Protein AF-A0A524D9N6-F1 (afdb_monomer_lite)

Structure (mmCIF, N/CA/C/O backbone):
data_AF-A0A524D9N6-F1
#
_entry.id   AF-A0A524D9N6-F1
#
loop_
_atom_site.group_PDB
_atom_site.id
_atom_site.type_symbol
_atom_site.label_atom_id
_atom_site.label_alt_id
_atom_site.label_comp_id
_atom_site.label_asym_id
_atom_site.label_entity_id
_atom_site.label_seq_id
_atom_site.pdbx_PDB_ins_code
_atom_site.Cartn_x
_atom_site.Cartn_y
_atom_site.Cartn_z
_atom_site.occupancy
_atom_site.B_iso_or_equiv
_atom_site.auth_seq_id
_atom_site.auth_comp_id
_atom_site.auth_asym_id
_atom_site.auth_atom_id
_atom_site.pdbx_PDB_model_num
ATOM 1 N N . MET A 1 1 ? -2.812 -6.346 4.127 1.00 63.91 1 MET A N 1
ATOM 2 C CA . MET A 1 1 ? -4.113 -6.110 3.418 1.00 63.91 1 MET A CA 1
ATOM 3 C C . MET A 1 1 ? -5.250 -6.847 4.133 1.00 63.91 1 MET A C 1
ATOM 5 O O . MET A 1 1 ? -5.072 -8.004 4.482 1.00 63.91 1 MET A O 1
ATOM 9 N N . ARG A 1 2 ? -6.420 -6.231 4.362 1.00 78.56 2 ARG A N 1
ATOM 10 C CA . ARG A 1 2 ? -7.517 -6.826 5.161 1.00 78.56 2 ARG A CA 1
ATOM 11 C C . ARG A 1 2 ? -8.486 -7.682 4.327 1.00 78.56 2 ARG A C 1
ATOM 13 O O . ARG A 1 2 ? -9.643 -7.320 4.154 1.00 78.56 2 ARG A O 1
ATOM 20 N N . ILE A 1 3 ? -8.042 -8.828 3.802 1.00 88.00 3 ILE A N 1
ATOM 21 C CA . ILE A 1 3 ? -8.926 -9.732 3.026 1.00 88.00 3 ILE A CA 1
ATOM 22 C C . ILE A 1 3 ? -10.113 -10.260 3.843 1.00 88.00 3 ILE A C 1
ATOM 24 O O . ILE A 1 3 ? -11.184 -10.526 3.299 1.00 88.00 3 ILE A O 1
ATOM 28 N N . ASP A 1 4 ? -9.954 -10.344 5.167 1.00 89.38 4 ASP A N 1
ATOM 29 C CA . ASP A 1 4 ? -11.011 -10.724 6.102 1.00 89.38 4 ASP A CA 1
ATOM 30 C C . ASP A 1 4 ? -12.212 -9.773 6.027 1.00 89.38 4 ASP A C 1
ATOM 32 O O . ASP A 1 4 ? -13.351 -10.196 6.222 1.00 89.38 4 ASP A O 1
ATOM 36 N N . LYS A 1 5 ? -11.966 -8.496 5.716 1.00 92.44 5 LYS A N 1
ATOM 37 C CA . LYS A 1 5 ? -12.997 -7.473 5.540 1.00 92.44 5 LYS A CA 1
ATOM 38 C C . LYS A 1 5 ? -13.837 -7.736 4.295 1.00 92.44 5 LYS A C 1
ATOM 40 O O . LYS A 1 5 ? -15.060 -7.710 4.391 1.00 92.44 5 LYS A O 1
ATOM 45 N N . ILE A 1 6 ? -13.209 -8.142 3.193 1.00 93.62 6 ILE A N 1
ATOM 46 C CA . ILE A 1 6 ? -13.903 -8.538 1.957 1.00 93.62 6 ILE A CA 1
ATOM 47 C C . ILE A 1 6 ? -14.734 -9.806 2.190 1.00 93.62 6 ILE A C 1
ATOM 49 O O . ILE A 1 6 ? -15.926 -9.843 1.894 1.00 93.62 6 ILE A O 1
ATOM 53 N N . ILE A 1 7 ? -14.137 -10.828 2.816 1.00 91.88 7 ILE A N 1
ATOM 54 C CA . ILE A 1 7 ? -14.804 -12.107 3.123 1.00 91.88 7 ILE A CA 1
ATOM 55 C C . ILE A 1 7 ? -16.028 -11.920 4.035 1.00 91.88 7 ILE A C 1
ATOM 57 O O . ILE A 1 7 ? -16.983 -12.704 3.982 1.00 91.88 7 ILE A O 1
ATOM 61 N N . LYS A 1 8 ? -16.026 -10.883 4.876 1.00 91.38 8 LYS A N 1
ATOM 62 C CA . LYS A 1 8 ? -17.124 -10.557 5.798 1.00 91.38 8 LYS A CA 1
ATOM 63 C C . LYS A 1 8 ? -18.064 -9.462 5.282 1.00 91.38 8 LYS A C 1
ATOM 65 O O . LYS A 1 8 ? -19.081 -9.232 5.924 1.00 91.38 8 LYS A O 1
ATOM 70 N N . GLY A 1 9 ? -17.755 -8.804 4.162 1.00 91.12 9 GLY A N 1
ATOM 71 C CA . GLY A 1 9 ? -18.504 -7.639 3.676 1.00 91.12 9 GLY A CA 1
ATOM 72 C C . GLY A 1 9 ? -18.330 -6.370 4.529 1.00 91.12 9 GLY A C 1
ATOM 73 O O . GLY A 1 9 ? -19.132 -5.450 4.434 1.00 91.12 9 GLY A O 1
ATOM 74 N N . GLY A 1 10 ? -17.326 -6.302 5.406 1.00 91.50 10 GLY A N 1
ATOM 75 C CA . GLY A 1 10 ? -17.103 -5.129 6.260 1.00 91.50 10 GLY A CA 1
ATOM 76 C C . GLY A 1 10 ? -16.168 -4.132 5.588 1.00 91.50 10 GLY A C 1
ATOM 77 O O . GLY A 1 10 ? -15.114 -4.555 5.147 1.00 91.50 10 GLY A O 1
ATOM 78 N N . GLY A 1 11 ? -16.493 -2.838 5.554 1.00 90.81 11 GLY A N 1
ATOM 79 C CA . GLY A 1 11 ? -15.647 -1.820 4.912 1.00 90.81 11 GLY A CA 1
ATOM 80 C C . GLY A 1 11 ? -14.211 -1.750 5.459 1.00 90.81 11 GLY A C 1
ATOM 81 O O . GLY A 1 11 ? -13.929 -2.143 6.603 1.00 90.81 11 GLY A O 1
ATOM 82 N N . ALA A 1 12 ? -13.296 -1.262 4.623 1.00 91.12 12 ALA A N 1
ATOM 83 C CA . ALA A 1 12 ? -11.907 -0.997 4.980 1.00 91.12 12 ALA A CA 1
ATOM 84 C C . ALA A 1 12 ? -11.455 0.326 4.359 1.00 91.12 12 ALA A C 1
ATOM 86 O O . ALA A 1 12 ? -11.665 0.539 3.176 1.00 91.12 12 ALA A O 1
ATOM 87 N N . TYR A 1 13 ? -10.792 1.182 5.131 1.00 91.38 13 TYR A N 1
ATOM 88 C CA . TYR A 1 13 ? -10.248 2.430 4.602 1.00 91.38 13 TYR A CA 1
ATOM 89 C C . TYR A 1 13 ? -9.133 2.166 3.575 1.00 91.38 13 TYR A C 1
ATOM 91 O O . TYR A 1 13 ? -8.223 1.369 3.834 1.00 91.38 13 TYR A O 1
ATOM 99 N N . ILE A 1 14 ? -9.192 2.849 2.428 1.00 91.38 14 ILE A N 1
ATOM 100 C CA . ILE A 1 14 ? -8.141 2.834 1.404 1.00 91.38 14 ILE A CA 1
ATOM 101 C C . ILE A 1 14 ? -7.272 4.077 1.589 1.00 91.38 14 ILE A C 1
ATOM 103 O O . ILE A 1 14 ? -7.726 5.204 1.421 1.00 91.38 14 ILE A O 1
ATOM 107 N N . ILE A 1 15 ? -5.993 3.863 1.895 1.00 92.06 15 ILE A N 1
ATOM 108 C CA . ILE A 1 15 ? -5.014 4.946 1.999 1.00 92.06 15 ILE A CA 1
ATOM 109 C C . ILE A 1 15 ? -4.703 5.449 0.588 1.00 92.06 15 ILE A C 1
ATOM 111 O O . ILE A 1 15 ? -4.087 4.741 -0.208 1.00 92.06 15 ILE A O 1
ATOM 115 N N . LEU A 1 16 ? -5.105 6.678 0.280 1.00 92.19 16 LEU A N 1
ATOM 116 C CA . LEU A 1 16 ? -4.772 7.337 -0.982 1.00 92.19 16 LEU A CA 1
ATOM 117 C C . LEU A 1 16 ? -3.436 8.092 -0.875 1.00 92.19 16 LEU A C 1
ATOM 119 O O . LEU A 1 16 ? -3.124 8.615 0.199 1.00 92.19 16 LEU A O 1
ATOM 123 N N . PRO A 1 17 ? -2.635 8.146 -1.954 1.00 94.38 17 PRO A N 1
ATOM 124 C CA . PRO A 1 17 ? -1.410 8.934 -1.986 1.00 94.38 17 PRO A CA 1
ATOM 125 C C . PRO A 1 17 ? -1.705 10.434 -2.137 1.00 94.38 17 PRO A C 1
ATOM 127 O O . PRO A 1 17 ? -2.831 10.860 -2.384 1.00 94.38 17 PRO A O 1
ATOM 130 N N . ASP A 1 18 ? -0.659 11.243 -2.023 1.00 93.88 18 ASP A N 1
ATOM 131 C CA . ASP A 1 18 ? -0.661 12.641 -2.432 1.00 93.88 18 ASP A CA 1
ATOM 132 C C . ASP A 1 18 ? -0.556 12.721 -3.963 1.00 93.88 18 ASP A C 1
ATOM 134 O O . ASP A 1 18 ? 0.531 12.623 -4.541 1.00 93.88 18 ASP A O 1
ATOM 138 N N . PHE A 1 19 ? -1.707 12.867 -4.624 1.00 90.62 19 PHE A N 1
ATOM 139 C CA . PHE A 1 19 ? -1.784 12.939 -6.084 1.00 90.62 19 PHE A CA 1
ATOM 140 C C . PHE A 1 19 ? -0.950 14.085 -6.651 1.00 90.62 19 PHE A C 1
ATOM 142 O O . PHE A 1 19 ? -0.258 13.882 -7.643 1.00 90.62 19 PHE A O 1
ATOM 149 N N . LYS A 1 20 ? -0.912 15.247 -5.989 1.00 90.06 20 LYS A N 1
ATOM 150 C CA . LYS A 1 20 ? -0.135 16.393 -6.467 1.00 90.06 20 LYS A CA 1
ATOM 151 C C . LYS A 1 20 ? 1.352 16.048 -6.568 1.00 90.06 20 LYS A C 1
ATOM 153 O O . LYS A 1 20 ? 1.960 16.271 -7.613 1.00 90.06 20 LYS A O 1
ATOM 158 N N . LYS A 1 21 ? 1.921 15.433 -5.527 1.00 92.19 21 LYS A N 1
ATOM 159 C CA . LYS A 1 21 ? 3.321 14.974 -5.556 1.00 92.19 21 LYS A CA 1
ATOM 160 C C . LYS A 1 21 ? 3.558 13.913 -6.625 1.00 92.19 21 LYS A C 1
ATOM 162 O O . LYS A 1 21 ? 4.571 13.953 -7.320 1.00 92.19 21 LYS A O 1
ATOM 167 N N . LEU A 1 22 ? 2.630 12.970 -6.794 1.00 92.31 22 LEU A N 1
ATOM 168 C CA . LEU A 1 22 ? 2.755 11.964 -7.851 1.00 92.31 22 LEU A CA 1
ATOM 169 C C . LEU A 1 22 ? 2.721 12.590 -9.252 1.00 92.31 22 LEU A C 1
ATOM 171 O O . LEU A 1 22 ? 3.425 12.109 -10.141 1.00 92.31 22 LEU A O 1
ATOM 175 N N . ASN A 1 23 ? 1.976 13.678 -9.449 1.00 88.31 23 ASN A N 1
ATOM 176 C CA . ASN A 1 23 ? 1.922 14.405 -10.720 1.00 88.31 23 ASN A CA 1
ATOM 177 C C . ASN A 1 23 ? 3.256 15.059 -11.054 1.00 88.31 23 ASN A C 1
ATOM 179 O O . ASN A 1 23 ? 3.701 14.978 -12.200 1.00 88.31 23 ASN A O 1
ATOM 183 N N . GLU A 1 24 ? 3.886 15.679 -10.055 1.00 90.19 24 GLU A N 1
ATOM 184 C CA . GLU A 1 24 ? 5.213 16.288 -10.165 1.00 90.19 24 GLU A CA 1
ATOM 185 C C . GLU A 1 24 ? 6.243 15.227 -10.588 1.00 90.19 24 GLU A C 1
ATOM 187 O O . GLU A 1 24 ? 6.896 15.378 -11.620 1.00 90.19 24 GLU A O 1
ATOM 192 N N . ILE A 1 25 ? 6.276 14.080 -9.902 1.00 92.19 25 ILE A N 1
ATOM 193 C CA . ILE A 1 25 ? 7.152 12.951 -10.261 1.00 92.19 25 ILE A CA 1
ATOM 194 C C . ILE A 1 25 ? 6.854 12.415 -11.669 1.00 92.19 25 ILE A C 1
ATOM 196 O O . ILE A 1 25 ? 7.769 12.158 -12.452 1.00 92.19 25 ILE A O 1
ATOM 200 N N . CYS A 1 26 ? 5.580 12.250 -12.035 1.00 89.38 26 CYS A N 1
ATOM 201 C CA . CYS A 1 26 ? 5.212 11.801 -13.380 1.00 89.38 26 CYS A CA 1
ATOM 202 C C . CYS A 1 26 ? 5.667 12.790 -14.456 1.00 89.38 26 CYS A C 1
ATOM 204 O O . CYS A 1 26 ? 6.057 12.374 -15.547 1.00 89.38 26 CYS A O 1
ATOM 206 N N . PHE A 1 27 ? 5.607 14.092 -14.174 1.00 87.69 27 PHE A N 1
ATOM 207 C CA . PHE A 1 27 ? 6.098 15.124 -15.077 1.00 87.69 27 PHE A CA 1
ATOM 208 C C . PHE A 1 27 ? 7.612 15.003 -15.277 1.00 87.69 27 PHE A C 1
ATOM 210 O O . PHE A 1 27 ? 8.061 14.948 -16.424 1.00 87.69 27 PHE A O 1
ATOM 217 N N . GLU A 1 28 ? 8.375 14.881 -14.188 1.00 90.25 28 GLU A N 1
ATOM 218 C CA . GLU A 1 28 ? 9.834 14.708 -14.214 1.00 90.25 28 GLU A CA 1
ATOM 219 C C . GLU A 1 28 ? 10.256 13.468 -15.013 1.00 90.25 28 GLU A C 1
ATOM 221 O O . GLU A 1 28 ? 11.123 13.546 -15.885 1.00 90.25 28 GLU A O 1
ATOM 226 N N . LEU A 1 29 ? 9.587 12.336 -14.780 1.00 89.50 29 LEU A N 1
ATOM 227 C CA . LEU A 1 29 ? 9.861 11.064 -15.457 1.00 89.50 29 LEU A CA 1
ATOM 228 C C . LEU A 1 29 ? 9.245 10.974 -16.864 1.00 89.50 29 LEU A C 1
ATOM 230 O O . LEU A 1 29 ? 9.381 9.959 -17.542 1.00 89.50 29 LEU A O 1
ATOM 234 N N . LYS A 1 30 ? 8.534 12.012 -17.327 1.00 88.31 30 LYS A N 1
ATOM 235 C CA . LYS A 1 30 ? 7.771 12.002 -18.591 1.00 88.31 30 LYS A CA 1
ATOM 236 C C . LYS A 1 30 ? 6.802 10.813 -18.695 1.00 88.31 30 LYS A C 1
ATOM 238 O O . LYS A 1 30 ? 6.549 10.296 -19.789 1.00 88.31 30 LYS A O 1
ATOM 243 N N . LEU A 1 31 ? 6.219 10.414 -17.568 1.00 87.56 31 LEU A N 1
ATOM 244 C CA . LEU A 1 31 ? 5.202 9.375 -17.458 1.00 87.56 31 LEU A CA 1
ATOM 245 C C . LEU A 1 31 ? 3.792 9.977 -17.383 1.00 87.56 31 LEU A C 1
ATOM 247 O O . LEU A 1 31 ? 3.583 11.144 -17.039 1.00 87.56 31 LEU A O 1
ATOM 251 N N . ASN A 1 32 ? 2.808 9.156 -17.720 1.00 85.56 32 ASN A N 1
ATOM 252 C CA . ASN A 1 32 ? 1.392 9.403 -17.503 1.00 85.56 32 ASN A CA 1
ATOM 253 C C . ASN A 1 32 ? 0.753 8.132 -16.932 1.00 85.56 32 ASN A C 1
ATOM 255 O O . ASN A 1 32 ? 0.910 7.058 -17.515 1.00 85.56 32 ASN A O 1
ATOM 259 N N . ILE A 1 33 ? 0.038 8.256 -15.815 1.00 85.62 33 ILE A N 1
ATOM 260 C CA . ILE A 1 33 ? -0.605 7.141 -15.118 1.00 85.62 33 ILE A CA 1
ATOM 261 C C . ILE A 1 33 ? -2.115 7.299 -15.230 1.00 85.62 33 ILE A C 1
ATOM 263 O O . ILE A 1 33 ? -2.678 8.311 -14.825 1.00 85.62 33 ILE A O 1
ATOM 267 N N . ASN A 1 34 ? -2.791 6.253 -15.692 1.00 86.50 34 ASN A N 1
ATOM 268 C CA . ASN A 1 34 ? -4.233 6.140 -15.543 1.00 86.50 34 ASN A CA 1
ATOM 269 C C . ASN A 1 34 ? -4.552 5.614 -14.133 1.00 86.50 34 ASN A C 1
ATOM 271 O O . ASN A 1 34 ? -4.590 4.399 -13.913 1.00 86.50 34 ASN A O 1
ATOM 275 N N . PHE A 1 35 ? -4.758 6.520 -13.171 1.00 85.12 35 PHE A N 1
ATOM 276 C CA . PHE A 1 35 ? -5.001 6.143 -11.773 1.00 85.12 35 PHE A CA 1
ATOM 277 C C . PHE A 1 35 ? -6.286 5.344 -11.587 1.00 85.12 35 PHE A C 1
ATOM 279 O O . PHE A 1 35 ? -6.295 4.399 -10.800 1.00 85.12 35 PHE A O 1
ATOM 286 N N . LYS A 1 36 ? -7.334 5.624 -12.372 1.00 87.19 36 LYS A N 1
ATOM 287 C CA . LYS A 1 36 ? -8.548 4.802 -12.365 1.00 87.19 36 LYS A CA 1
ATOM 288 C C . LYS A 1 36 ? -8.222 3.335 -12.657 1.00 87.19 36 LYS A C 1
ATOM 290 O O . LYS A 1 36 ? -8.570 2.458 -11.868 1.00 87.19 36 LYS A O 1
ATOM 295 N N . LYS A 1 37 ? -7.494 3.054 -13.741 1.00 87.75 37 LYS A N 1
ATOM 296 C CA . LYS A 1 37 ? -7.047 1.694 -14.085 1.00 87.75 37 LYS A CA 1
ATOM 297 C C . LYS A 1 37 ? -6.078 1.123 -13.056 1.00 87.75 37 LYS A C 1
ATOM 299 O O . LYS A 1 37 ? -6.174 -0.066 -12.761 1.00 87.75 37 LYS A O 1
ATOM 304 N N . PHE A 1 38 ? -5.173 1.936 -12.514 1.00 88.31 38 PHE A N 1
ATOM 305 C CA . PHE A 1 38 ? -4.223 1.516 -11.483 1.00 88.31 38 PHE A CA 1
ATOM 306 C C . PHE A 1 38 ? -4.953 0.985 -10.240 1.00 88.31 38 PHE A C 1
ATOM 308 O O . PHE A 1 38 ? -4.745 -0.163 -9.844 1.00 88.31 38 PHE A O 1
ATOM 315 N N . PHE A 1 39 ? -5.886 1.766 -9.688 1.00 89.12 39 PHE A N 1
ATOM 316 C CA . PHE A 1 39 ? -6.668 1.371 -8.516 1.00 89.12 39 PHE A CA 1
ATOM 317 C C . PHE A 1 39 ? -7.639 0.224 -8.807 1.00 89.12 39 PHE A C 1
ATOM 319 O O . PHE A 1 39 ? -7.702 -0.712 -8.013 1.00 89.12 39 PHE A O 1
ATOM 326 N N . ILE A 1 40 ? -8.334 0.224 -9.954 1.00 90.94 40 ILE A N 1
ATOM 327 C CA . ILE A 1 40 ? -9.190 -0.907 -10.361 1.00 90.94 40 ILE A CA 1
ATOM 328 C C . ILE A 1 40 ? -8.377 -2.203 -10.417 1.00 90.94 40 ILE A C 1
ATOM 330 O O . ILE A 1 40 ? -8.817 -3.227 -9.901 1.00 90.94 40 ILE A O 1
ATOM 334 N N . THR A 1 41 ? -7.178 -2.165 -11.002 1.00 90.38 41 THR A N 1
ATOM 335 C CA . THR A 1 41 ? -6.303 -3.343 -11.104 1.00 90.38 41 THR A CA 1
ATOM 336 C C . THR A 1 41 ? -5.880 -3.834 -9.720 1.00 90.38 41 THR A C 1
ATOM 338 O O . THR A 1 41 ? -5.991 -5.027 -9.434 1.00 90.38 41 THR A O 1
ATOM 341 N N . GLY A 1 42 ? -5.463 -2.925 -8.832 1.00 90.25 42 GLY A N 1
ATOM 342 C CA . GLY A 1 42 ? -5.110 -3.262 -7.451 1.00 90.25 42 GLY A CA 1
ATOM 343 C C . GLY A 1 42 ? -6.277 -3.880 -6.673 1.00 90.25 42 GLY A C 1
ATOM 344 O O . GLY A 1 42 ? -6.119 -4.928 -6.047 1.00 90.25 42 GLY A O 1
ATOM 345 N N . ILE A 1 43 ? -7.470 -3.287 -6.770 1.00 92.75 43 ILE A N 1
ATOM 346 C CA . ILE A 1 43 ? -8.678 -3.781 -6.098 1.00 92.75 43 ILE A CA 1
ATOM 347 C C . ILE A 1 43 ? -9.105 -5.142 -6.664 1.00 92.75 43 ILE A C 1
ATOM 349 O O . ILE A 1 43 ? -9.415 -6.046 -5.890 1.00 92.75 43 ILE A O 1
ATOM 353 N N . LYS A 1 44 ? -9.056 -5.343 -7.987 1.00 93.31 44 LYS A N 1
ATOM 354 C CA . LYS A 1 44 ? -9.334 -6.652 -8.604 1.00 93.31 44 LYS A CA 1
ATOM 355 C C . LYS A 1 44 ? -8.383 -7.733 -8.122 1.00 93.31 44 LYS A C 1
ATOM 357 O O . LYS A 1 44 ? -8.831 -8.830 -7.795 1.00 93.31 44 LYS A O 1
ATOM 362 N N . ASN A 1 45 ? -7.090 -7.429 -8.044 1.00 91.56 45 ASN A N 1
ATOM 363 C CA . ASN A 1 45 ? -6.100 -8.369 -7.527 1.00 91.56 45 ASN A CA 1
ATOM 364 C C . ASN A 1 45 ? -6.389 -8.726 -6.064 1.00 91.56 45 ASN A C 1
ATOM 366 O O . ASN A 1 45 ? -6.334 -9.898 -5.697 1.00 91.56 45 ASN A O 1
ATOM 370 N N . LEU A 1 46 ? -6.778 -7.741 -5.251 1.00 93.31 46 LEU A N 1
ATOM 371 C CA . LEU A 1 46 ? -7.170 -7.963 -3.863 1.00 93.31 46 LEU A CA 1
ATOM 372 C C . LEU A 1 46 ? -8.438 -8.832 -3.743 1.00 93.31 46 LEU A C 1
ATOM 374 O O . LEU A 1 46 ? -8.460 -9.761 -2.937 1.00 93.31 46 LEU A O 1
ATOM 378 N N . ILE A 1 47 ? -9.472 -8.576 -4.553 1.00 95.00 47 ILE A N 1
ATOM 379 C CA . ILE A 1 47 ? -10.702 -9.389 -4.599 1.00 95.00 47 ILE A CA 1
ATOM 380 C C . ILE A 1 47 ? -10.383 -10.821 -5.037 1.00 95.00 47 ILE A C 1
ATOM 382 O O . ILE A 1 47 ? -10.861 -11.774 -4.420 1.00 95.00 47 ILE A O 1
ATOM 386 N N . LYS A 1 48 ? -9.556 -10.983 -6.076 1.00 94.69 48 LYS A N 1
ATOM 387 C CA . LYS A 1 48 ? -9.125 -12.292 -6.575 1.00 94.69 48 LYS A CA 1
ATOM 388 C C . LYS A 1 48 ? -8.418 -13.085 -5.477 1.00 94.69 48 LYS A C 1
ATOM 390 O O . LYS A 1 48 ? -8.817 -14.212 -5.197 1.00 94.69 48 LYS A O 1
ATOM 395 N N . PHE A 1 49 ? -7.444 -12.470 -4.810 1.00 94.38 49 PHE A N 1
ATOM 396 C CA . PHE A 1 49 ? -6.721 -13.095 -3.705 1.00 94.38 49 PHE A CA 1
ATOM 397 C C . PHE A 1 49 ? -7.649 -13.439 -2.527 1.00 94.38 49 PHE A C 1
ATOM 399 O O . PHE A 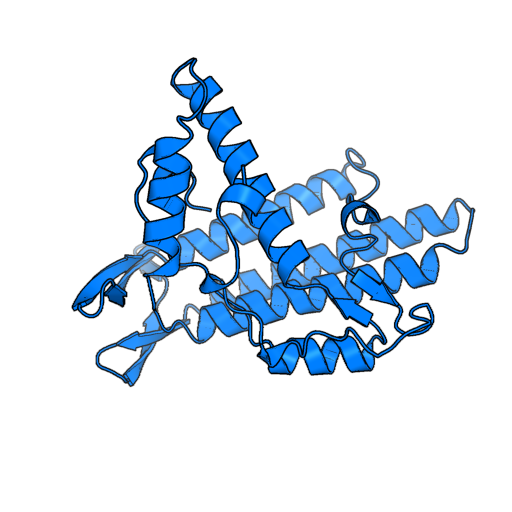1 49 ? -7.565 -14.527 -1.960 1.00 94.38 49 PHE A O 1
ATOM 406 N N . ALA A 1 50 ? -8.598 -12.559 -2.188 1.00 95.25 50 ALA A N 1
ATOM 407 C CA . ALA A 1 50 ? -9.598 -12.844 -1.160 1.00 95.25 50 ALA A CA 1
ATOM 408 C C . ALA A 1 50 ? -10.500 -14.031 -1.539 1.00 95.25 50 ALA A C 1
ATOM 410 O O . ALA A 1 50 ? -10.839 -14.839 -0.676 1.00 95.25 50 ALA A O 1
ATOM 411 N N . ASN A 1 51 ? -10.872 -14.166 -2.814 1.00 95.31 51 ASN A N 1
ATOM 412 C CA . ASN A 1 51 ? -11.647 -15.301 -3.306 1.00 95.31 51 ASN A CA 1
ATOM 413 C C . ASN A 1 51 ? -10.850 -16.612 -3.240 1.00 95.31 51 ASN A C 1
ATOM 415 O O . ASN A 1 51 ? -11.385 -17.609 -2.763 1.00 95.31 51 ASN A O 1
ATOM 419 N N . GLU A 1 52 ? -9.581 -16.607 -3.657 1.00 95.69 52 GLU A N 1
ATOM 420 C CA . GLU A 1 52 ? -8.683 -17.767 -3.550 1.00 95.69 52 GLU A CA 1
ATOM 421 C C . GLU A 1 52 ? -8.566 -18.240 -2.095 1.00 95.69 52 GLU A C 1
ATOM 423 O O . GLU A 1 52 ? -8.792 -19.415 -1.804 1.00 95.69 52 GLU A O 1
ATOM 428 N N . LYS A 1 53 ? -8.339 -17.311 -1.159 1.00 94.62 53 LYS A N 1
ATOM 429 C CA . LYS A 1 53 ? -8.289 -17.626 0.275 1.00 94.62 53 LYS A CA 1
ATOM 430 C C . LYS A 1 53 ? -9.629 -18.076 0.847 1.00 94.62 53 LYS A C 1
ATOM 432 O O . LYS A 1 53 ? -9.663 -18.964 1.693 1.00 94.62 53 LYS A O 1
ATOM 437 N N . ASN A 1 54 ? -10.746 -17.533 0.370 1.00 94.56 54 ASN A N 1
ATOM 438 C CA . ASN A 1 54 ? -12.067 -17.996 0.788 1.00 94.56 54 ASN A CA 1
ATOM 439 C C . ASN A 1 54 ? -12.345 -19.438 0.326 1.00 94.56 54 ASN A C 1
ATOM 441 O O . ASN A 1 54 ? -12.928 -20.216 1.082 1.00 94.56 54 ASN A O 1
ATOM 445 N N . VAL A 1 55 ? -11.909 -19.806 -0.885 1.00 96.19 55 VAL A N 1
ATOM 446 C CA . VAL A 1 55 ? -11.986 -21.187 -1.386 1.00 96.19 55 VAL A CA 1
ATOM 447 C C . VAL A 1 55 ? -11.104 -22.109 -0.548 1.00 96.19 55 VAL A C 1
ATOM 449 O O . VAL A 1 55 ? -11.578 -23.157 -0.128 1.00 96.19 55 VAL A O 1
ATOM 452 N N . GLU A 1 56 ? -9.872 -21.705 -0.240 1.00 95.00 56 GLU A N 1
ATOM 453 C CA . GLU A 1 56 ? -8.954 -22.476 0.611 1.00 95.00 56 GLU A CA 1
ATOM 454 C C . GLU A 1 56 ? -9.544 -22.753 2.006 1.00 95.00 56 GLU A C 1
ATOM 456 O O . GLU A 1 56 ? -9.489 -23.878 2.494 1.00 95.00 56 GLU A O 1
ATOM 461 N N . MET A 1 57 ? -10.159 -21.746 2.637 1.00 92.94 57 MET A N 1
ATOM 462 C CA . MET A 1 57 ? -10.671 -21.854 4.010 1.00 92.94 57 MET A CA 1
ATOM 463 C C . MET A 1 57 ? -12.040 -22.537 4.121 1.00 92.94 57 MET A C 1
ATOM 465 O O . MET A 1 57 ? -12.312 -23.206 5.117 1.00 92.94 57 MET A O 1
ATOM 469 N N . TYR A 1 58 ? -12.928 -22.326 3.147 1.00 94.31 58 TYR A N 1
ATOM 470 C CA . TYR A 1 58 ? -14.344 -22.708 3.253 1.00 94.31 58 TYR A CA 1
ATOM 471 C C . TYR A 1 58 ? -14.836 -23.600 2.112 1.00 94.31 58 TYR A C 1
ATOM 473 O O . TYR A 1 58 ? -16.021 -23.929 2.072 1.00 94.31 58 TYR A O 1
ATOM 481 N N . ASN A 1 59 ? -13.962 -23.961 1.169 1.00 94.62 59 ASN A N 1
ATOM 482 C CA . ASN A 1 59 ? -14.293 -24.731 -0.030 1.00 94.62 59 ASN A CA 1
ATOM 483 C C . ASN A 1 59 ? -15.465 -24.131 -0.834 1.00 94.62 59 ASN A C 1
ATOM 485 O O . ASN A 1 59 ? -16.329 -24.835 -1.358 1.00 94.62 59 ASN A O 1
ATOM 489 N N . LYS A 1 60 ? -15.538 -22.795 -0.886 1.00 94.62 60 LYS A N 1
ATOM 490 C CA . LYS A 1 60 ? -16.587 -22.058 -1.598 1.00 94.62 60 LYS A CA 1
ATOM 491 C C . LYS A 1 60 ? -16.048 -20.742 -2.148 1.00 94.62 60 LYS A C 1
ATOM 493 O O . LYS A 1 60 ? -15.275 -20.059 -1.482 1.00 94.62 60 LYS A O 1
ATOM 498 N N . ALA A 1 61 ? -16.508 -20.353 -3.336 1.00 94.69 61 ALA A N 1
ATOM 499 C CA . ALA A 1 61 ? -16.234 -19.032 -3.891 1.00 94.69 61 ALA A CA 1
ATOM 500 C C . ALA A 1 61 ? -16.846 -17.911 -3.031 1.00 94.69 61 ALA A C 1
ATOM 502 O O . ALA A 1 61 ? -17.890 -18.074 -2.387 1.00 94.69 61 ALA A O 1
ATOM 503 N N . LEU A 1 62 ? -16.198 -16.753 -3.039 1.00 93.88 62 LEU A N 1
ATOM 504 C CA . LEU A 1 62 ? -16.677 -15.560 -2.365 1.00 93.88 62 LEU A CA 1
ATOM 505 C C . LEU A 1 62 ? -17.971 -15.063 -3.029 1.00 93.88 62 LEU A C 1
ATOM 507 O O . LEU A 1 62 ? -18.057 -14.935 -4.249 1.00 93.88 62 LEU A O 1
ATOM 511 N N . ASN A 1 63 ? -18.996 -14.785 -2.219 1.00 93.94 63 ASN A N 1
ATOM 512 C CA . ASN A 1 63 ? -20.263 -14.255 -2.720 1.00 93.94 63 ASN A CA 1
ATOM 513 C C . ASN A 1 63 ? -20.052 -12.835 -3.280 1.00 93.94 63 ASN A C 1
ATOM 515 O O . ASN A 1 63 ? -19.541 -11.969 -2.569 1.00 93.94 63 ASN A O 1
ATOM 519 N N . LYS A 1 64 ? -20.505 -12.590 -4.517 1.00 94.94 64 LYS A N 1
ATOM 520 C CA . LYS A 1 64 ? -20.488 -11.266 -5.155 1.00 94.94 64 LYS A CA 1
ATOM 521 C C . LYS A 1 64 ? -21.168 -10.197 -4.303 1.00 94.94 64 LYS A C 1
ATOM 523 O O . LYS A 1 64 ? -20.639 -9.099 -4.197 1.00 94.94 64 LYS A O 1
ATOM 528 N N . GLU A 1 65 ? -22.263 -10.525 -3.620 1.00 95.25 65 GLU A N 1
ATOM 529 C CA . GLU A 1 65 ? -22.950 -9.592 -2.716 1.00 95.25 65 GLU A CA 1
ATOM 530 C C . GLU A 1 65 ? -22.027 -9.092 -1.601 1.00 95.25 65 GLU A C 1
ATOM 532 O O . GLU A 1 65 ? -22.047 -7.914 -1.265 1.00 95.25 65 GLU A O 1
ATOM 537 N N . LYS A 1 66 ? -21.153 -9.952 -1.062 1.00 94.88 66 LYS A N 1
ATOM 538 C CA . LYS A 1 66 ? -20.192 -9.539 -0.031 1.00 94.88 66 LYS A CA 1
ATOM 539 C C . LYS A 1 66 ? -19.143 -8.576 -0.575 1.00 94.88 66 LYS A C 1
ATOM 541 O O . LYS A 1 66 ? -18.749 -7.667 0.145 1.00 94.88 66 LYS A O 1
ATOM 546 N N . ILE A 1 67 ? -18.713 -8.767 -1.823 1.00 95.12 67 ILE A N 1
ATOM 547 C CA . ILE A 1 67 ? -17.781 -7.860 -2.507 1.00 95.12 67 ILE A CA 1
ATOM 548 C C . ILE A 1 67 ? -18.451 -6.503 -2.734 1.00 95.12 67 ILE A C 1
ATOM 550 O O . ILE A 1 67 ? -17.846 -5.480 -2.431 1.00 95.12 67 ILE A O 1
ATOM 554 N N . ILE A 1 68 ? -19.705 -6.499 -3.199 1.00 95.75 68 ILE A N 1
ATOM 555 C CA . ILE A 1 68 ? -20.499 -5.279 -3.395 1.00 95.75 68 ILE A CA 1
ATOM 556 C C . ILE A 1 68 ? -20.629 -4.527 -2.066 1.00 95.75 68 ILE A C 1
ATOM 558 O O . ILE A 1 68 ? -20.207 -3.380 -1.972 1.00 95.75 68 ILE A O 1
ATOM 562 N N . ILE A 1 69 ? -21.119 -5.189 -1.012 1.00 95.38 69 ILE A N 1
ATOM 563 C CA . ILE A 1 69 ? -21.294 -4.574 0.314 1.00 95.38 69 ILE A CA 1
ATOM 564 C C . ILE A 1 69 ? -19.956 -4.060 0.863 1.00 95.38 69 ILE A C 1
ATOM 566 O O . ILE A 1 69 ? -19.890 -2.954 1.394 1.00 95.38 69 ILE A O 1
ATOM 570 N N . TRP A 1 70 ? -18.879 -4.840 0.730 1.00 95.44 70 TRP A N 1
ATOM 571 C CA . TRP A 1 70 ? -17.541 -4.416 1.142 1.00 95.44 70 TRP A CA 1
ATOM 572 C C . TRP A 1 70 ? -17.109 -3.130 0.433 1.00 95.44 70 TRP A C 1
ATOM 574 O O . TRP A 1 70 ? -16.600 -2.221 1.091 1.00 95.44 70 TRP A O 1
ATOM 584 N N . PHE A 1 71 ? -17.288 -3.064 -0.886 1.00 95.00 71 PHE A N 1
ATOM 585 C CA . PHE A 1 71 ? -16.822 -1.941 -1.684 1.00 95.00 71 PHE A CA 1
ATOM 586 C C . PHE A 1 71 ? -17.647 -0.678 -1.428 1.00 95.00 71 PHE A C 1
ATOM 588 O O . PHE A 1 71 ? -17.065 0.381 -1.209 1.00 95.00 71 PHE A O 1
ATOM 595 N N . GLU A 1 72 ? -18.976 -0.793 -1.356 1.00 93.44 72 GLU A N 1
ATOM 596 C CA . GLU A 1 72 ? -19.854 0.332 -1.014 1.00 93.44 72 GLU A CA 1
ATOM 597 C C . GLU A 1 72 ? -19.516 0.895 0.371 1.00 93.44 72 GLU A C 1
ATOM 599 O O . GLU A 1 72 ? -19.243 2.085 0.497 1.00 93.44 72 GLU A O 1
ATOM 604 N N . ASN A 1 73 ? -19.374 0.031 1.382 1.00 92.88 73 ASN A N 1
ATOM 605 C CA . ASN A 1 73 ? -18.962 0.466 2.718 1.00 92.88 73 ASN A CA 1
ATOM 606 C C . ASN A 1 73 ? -17.553 1.078 2.732 1.00 92.88 73 ASN A C 1
ATOM 608 O O . ASN A 1 73 ? -17.248 1.889 3.593 1.00 92.88 73 ASN A O 1
ATOM 612 N N . THR A 1 74 ? -16.660 0.650 1.839 1.00 93.06 74 THR A N 1
ATOM 613 C CA . THR A 1 74 ? -15.280 1.155 1.762 1.00 93.06 74 THR A CA 1
ATOM 614 C C . THR A 1 74 ? -15.226 2.570 1.194 1.00 93.06 74 THR A C 1
ATOM 616 O O . THR A 1 74 ? -14.443 3.376 1.688 1.00 93.06 74 THR A O 1
ATOM 619 N N . LYS A 1 75 ? -16.065 2.886 0.198 1.00 91.69 75 LYS A N 1
ATOM 620 C CA . LYS A 1 75 ? -16.145 4.232 -0.391 1.00 91.69 75 LYS A CA 1
ATOM 621 C C . LYS A 1 75 ? -16.615 5.289 0.608 1.00 91.69 75 LYS A C 1
ATOM 623 O O . LYS A 1 75 ? -16.210 6.432 0.495 1.00 91.69 75 LYS A O 1
ATOM 628 N N . GLU A 1 76 ? -17.441 4.893 1.571 1.00 90.88 76 GLU A N 1
ATOM 629 C CA . GLU A 1 76 ? -18.023 5.796 2.569 1.00 90.88 76 GLU A CA 1
ATOM 630 C C . GLU A 1 76 ? -17.133 6.021 3.801 1.00 90.88 76 GLU A C 1
ATOM 632 O O . GLU A 1 76 ? -17.535 6.760 4.696 1.00 90.88 76 GLU A O 1
ATOM 637 N N . ILE A 1 77 ? -15.980 5.347 3.912 1.00 92.38 77 ILE A N 1
ATOM 638 C CA . ILE A 1 77 ? -15.072 5.532 5.052 1.00 92.38 77 ILE A CA 1
ATOM 639 C C . ILE A 1 77 ? -14.053 6.605 4.702 1.00 92.38 77 ILE A C 1
ATOM 641 O O . ILE A 1 77 ? -13.168 6.390 3.871 1.00 92.38 77 ILE A O 1
ATOM 645 N N . GLU A 1 78 ? -14.099 7.703 5.439 1.00 91.56 78 GLU A N 1
ATOM 646 C CA . GLU A 1 78 ? -13.103 8.757 5.376 1.00 91.56 78 GLU A CA 1
ATOM 647 C C . GLU A 1 78 ? -12.275 8.793 6.657 1.00 91.56 78 GLU A C 1
ATOM 649 O O . GLU A 1 78 ? -12.765 8.635 7.774 1.00 91.56 78 GLU A O 1
ATOM 654 N N . ALA A 1 79 ? -10.974 8.981 6.486 1.00 92.06 79 ALA A N 1
ATOM 655 C CA . ALA A 1 79 ? -10.029 9.133 7.575 1.00 92.06 79 ALA A CA 1
ATOM 656 C C . ALA A 1 79 ? -8.856 9.981 7.094 1.00 92.06 79 ALA A C 1
ATOM 658 O O . ALA A 1 79 ? -8.524 9.987 5.904 1.00 92.06 79 ALA A O 1
ATOM 659 N N . ASN A 1 80 ? -8.179 10.650 8.021 1.00 91.38 80 ASN A N 1
ATOM 660 C CA . ASN A 1 80 ? -6.964 11.388 7.716 1.00 91.38 80 ASN A CA 1
ATOM 661 C C . ASN A 1 80 ? -5.772 10.773 8.450 1.00 91.38 80 ASN A C 1
ATOM 663 O O . ASN A 1 80 ? -5.639 10.826 9.675 1.00 91.38 80 ASN A O 1
ATOM 667 N N . LEU A 1 81 ? -4.887 10.176 7.659 1.00 94.38 81 LEU A N 1
ATOM 668 C CA . LEU A 1 81 ? -3.684 9.494 8.115 1.00 94.38 81 LEU A CA 1
ATOM 669 C C . LEU A 1 81 ? -2.462 10.087 7.395 1.00 94.38 81 LEU A C 1
ATOM 671 O O . LEU A 1 81 ? -1.956 9.462 6.459 1.00 94.38 81 LEU A O 1
ATOM 675 N N . PRO A 1 82 ? -1.979 11.286 7.789 1.00 95.88 82 PRO A N 1
ATOM 676 C CA . PRO A 1 82 ? -0.938 12.001 7.050 1.00 95.88 82 PRO A CA 1
ATOM 677 C C . PRO A 1 82 ? 0.320 11.169 6.806 1.00 95.88 82 PRO A C 1
ATOM 679 O O . PRO A 1 82 ? 0.814 11.118 5.685 1.00 95.88 82 PRO A O 1
ATOM 682 N N . SER A 1 83 ? 0.796 10.456 7.830 1.00 96.94 83 SER A N 1
ATOM 683 C CA . SER A 1 83 ? 1.962 9.584 7.693 1.00 96.94 83 SER A CA 1
ATOM 684 C C . SER A 1 83 ? 1.752 8.481 6.661 1.00 96.94 83 SER A C 1
ATOM 686 O O . SER A 1 83 ? 2.580 8.311 5.783 1.00 96.94 83 SER A O 1
ATOM 688 N N . PHE A 1 84 ? 0.609 7.799 6.687 1.00 96.12 84 PHE A N 1
ATOM 689 C CA . PHE A 1 84 ? 0.342 6.721 5.737 1.00 96.12 84 PHE A CA 1
ATOM 690 C C . PHE A 1 84 ? 0.122 7.229 4.309 1.00 96.12 84 PHE A C 1
ATOM 692 O O . PHE A 1 84 ? 0.461 6.533 3.354 1.00 96.12 84 PHE A O 1
ATOM 699 N N . ARG A 1 85 ? -0.413 8.447 4.145 1.00 96.56 85 ARG A N 1
ATOM 700 C CA . ARG A 1 85 ? -0.459 9.124 2.842 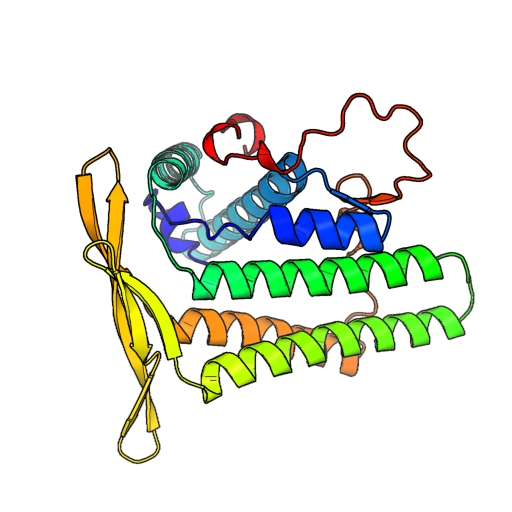1.00 96.56 85 ARG A CA 1
ATOM 701 C C . ARG A 1 85 ? 0.954 9.380 2.319 1.00 96.56 85 ARG A C 1
ATOM 703 O O . ARG A 1 85 ? 1.221 9.092 1.153 1.00 96.56 85 ARG A O 1
ATOM 710 N N . GLU A 1 86 ? 1.850 9.900 3.159 1.00 97.38 86 GLU A N 1
ATOM 711 C CA . GLU A 1 86 ? 3.266 10.102 2.816 1.00 97.38 86 GLU A CA 1
ATOM 712 C C . GLU A 1 86 ? 3.936 8.775 2.435 1.00 97.38 86 GLU A C 1
ATOM 714 O O . GLU A 1 86 ? 4.547 8.689 1.369 1.00 97.38 86 GLU A O 1
ATOM 719 N N . ASP A 1 87 ? 3.736 7.734 3.244 1.00 97.56 87 ASP A N 1
ATOM 720 C CA . ASP A 1 87 ? 4.313 6.408 3.029 1.00 97.56 87 ASP A CA 1
ATOM 721 C C . ASP A 1 87 ? 3.819 5.800 1.704 1.00 97.56 87 ASP A C 1
ATOM 723 O O . ASP A 1 87 ? 4.618 5.368 0.876 1.00 97.56 87 ASP A O 1
ATOM 727 N N . ASN A 1 88 ? 2.508 5.835 1.430 1.00 96.19 88 ASN A N 1
ATOM 728 C CA . ASN A 1 88 ? 1.960 5.317 0.173 1.00 96.19 88 ASN A CA 1
ATOM 729 C C . ASN A 1 88 ? 2.447 6.121 -1.049 1.00 96.19 88 ASN A C 1
ATOM 731 O O . ASN A 1 88 ? 2.745 5.558 -2.102 1.00 96.19 88 ASN A O 1
ATOM 735 N N . THR A 1 89 ? 2.590 7.441 -0.903 1.00 97.00 89 THR A N 1
ATOM 736 C CA . THR A 1 89 ? 3.166 8.301 -1.951 1.00 97.00 89 THR A CA 1
ATOM 737 C C . THR A 1 89 ? 4.607 7.906 -2.254 1.00 97.00 89 THR A C 1
ATOM 739 O O . THR A 1 89 ? 4.987 7.836 -3.425 1.00 97.00 89 THR A O 1
ATOM 742 N N . PHE A 1 90 ? 5.406 7.618 -1.223 1.00 98.12 90 PHE A N 1
ATOM 743 C CA . PHE A 1 90 ? 6.786 7.167 -1.378 1.00 98.12 90 PHE A CA 1
ATOM 744 C C . PHE A 1 90 ? 6.865 5.825 -2.117 1.00 98.12 90 PHE A C 1
ATOM 746 O O . PHE A 1 90 ? 7.583 5.727 -3.112 1.00 98.12 90 PHE A O 1
ATOM 753 N N . LEU A 1 91 ? 6.081 4.826 -1.695 1.00 97.12 91 LEU A N 1
ATOM 754 C CA . LEU A 1 91 ? 6.078 3.495 -2.319 1.00 97.12 91 LEU A CA 1
ATOM 755 C C . LEU A 1 91 ? 5.732 3.572 -3.815 1.00 97.12 91 LEU A C 1
ATOM 757 O O . LEU A 1 91 ? 6.413 2.970 -4.651 1.00 97.12 91 LEU A O 1
ATOM 761 N N . ILE A 1 92 ? 4.704 4.353 -4.170 1.00 95.44 92 ILE A N 1
ATOM 762 C CA . ILE A 1 92 ? 4.322 4.569 -5.572 1.00 95.44 92 ILE A CA 1
ATOM 763 C C . ILE A 1 92 ? 5.424 5.334 -6.315 1.00 95.44 92 ILE A C 1
ATOM 765 O O . ILE A 1 92 ? 5.768 4.971 -7.435 1.00 95.44 92 ILE A O 1
ATOM 769 N N . THR A 1 93 ? 6.032 6.349 -5.700 1.00 96.75 93 THR A N 1
ATOM 770 C CA . THR A 1 93 ? 7.130 7.122 -6.304 1.00 96.75 93 THR A CA 1
ATOM 771 C C . THR A 1 93 ? 8.330 6.241 -6.654 1.00 96.75 93 THR A C 1
ATOM 773 O O . THR A 1 93 ? 8.830 6.308 -7.779 1.00 96.75 93 THR A O 1
ATOM 776 N N . GLU A 1 94 ? 8.792 5.392 -5.733 1.00 96.75 94 GLU A N 1
ATOM 777 C CA . GLU A 1 94 ? 9.913 4.491 -6.017 1.00 96.75 94 GLU A CA 1
ATOM 778 C C . GLU A 1 94 ? 9.538 3.438 -7.064 1.00 96.75 94 GLU A C 1
ATOM 780 O O . GLU A 1 94 ? 10.367 3.113 -7.916 1.00 96.75 94 GLU A O 1
ATOM 785 N N . PHE A 1 95 ? 8.283 2.977 -7.083 1.00 94.56 95 PHE A N 1
ATOM 786 C CA . PHE A 1 95 ? 7.795 2.107 -8.152 1.00 94.56 95 PHE A CA 1
ATOM 787 C C . PHE A 1 95 ? 7.840 2.799 -9.522 1.00 94.56 95 PHE A C 1
ATOM 789 O O . PHE A 1 95 ? 8.293 2.193 -10.489 1.00 94.56 95 PHE A O 1
ATOM 796 N N . LEU A 1 96 ? 7.443 4.070 -9.626 1.00 93.19 96 LEU A N 1
ATOM 797 C CA . LEU A 1 96 ? 7.487 4.822 -10.887 1.00 93.19 96 LEU A CA 1
ATOM 798 C C . LEU A 1 96 ? 8.912 5.058 -11.382 1.00 93.19 96 LEU A C 1
ATOM 800 O O . LEU A 1 96 ? 9.182 4.894 -12.571 1.00 93.19 96 LEU A O 1
ATOM 804 N N . LYS A 1 97 ? 9.837 5.390 -10.477 1.00 93.50 97 LYS A N 1
ATOM 805 C CA . LYS A 1 97 ? 11.263 5.522 -10.810 1.00 93.50 97 LYS A CA 1
ATOM 806 C C . LYS A 1 97 ? 11.849 4.195 -11.285 1.00 93.50 97 LYS A C 1
ATOM 808 O O . LYS A 1 97 ? 12.642 4.175 -12.223 1.00 93.50 97 LYS A O 1
ATOM 813 N N . PHE A 1 98 ? 11.476 3.091 -10.641 1.00 92.19 98 PHE A N 1
ATOM 814 C CA . PHE A 1 98 ? 11.867 1.752 -11.068 1.00 92.19 98 PHE A CA 1
ATOM 815 C C . PHE A 1 98 ? 11.282 1.410 -12.449 1.00 92.19 98 PHE A C 1
ATOM 817 O O . PHE A 1 98 ? 12.025 1.009 -13.343 1.00 92.19 98 PHE A O 1
ATOM 824 N N . TYR A 1 99 ? 9.984 1.650 -12.650 1.00 89.12 99 TYR A N 1
ATOM 825 C CA . TYR A 1 99 ? 9.282 1.430 -13.916 1.00 89.12 99 TYR A CA 1
ATOM 826 C C . TYR A 1 99 ? 9.934 2.192 -15.075 1.00 89.1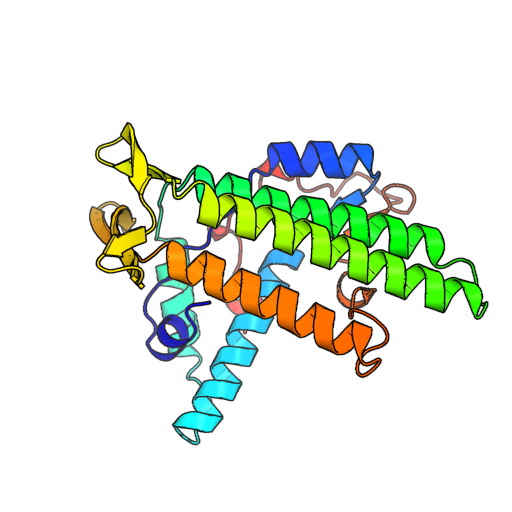2 99 TYR A C 1
ATOM 828 O O . TYR A 1 99 ? 10.225 1.598 -16.112 1.00 89.12 99 TYR A O 1
ATOM 836 N N . ASP A 1 100 ? 10.206 3.488 -14.896 1.00 88.38 100 ASP A N 1
ATOM 837 C CA . ASP A 1 100 ? 10.846 4.320 -15.919 1.00 88.38 100 ASP A CA 1
ATOM 838 C C . ASP A 1 100 ? 12.216 3.765 -16.331 1.00 88.38 100 ASP A C 1
ATOM 840 O O . ASP A 1 100 ? 12.488 3.607 -17.522 1.00 88.38 100 ASP A O 1
ATOM 844 N N . LYS A 1 101 ? 13.051 3.373 -15.358 1.00 88.19 101 LYS A N 1
ATOM 845 C CA . LYS A 1 101 ? 14.363 2.765 -15.631 1.00 88.19 101 LYS A CA 1
ATOM 846 C C . LYS A 1 101 ? 14.246 1.467 -16.422 1.00 88.19 101 LYS A C 1
ATOM 848 O O . LYS A 1 101 ? 14.996 1.278 -17.375 1.00 88.19 101 LYS A O 1
ATOM 853 N N . ILE A 1 102 ? 13.299 0.596 -16.070 1.00 82.56 102 ILE A N 1
ATOM 854 C CA . ILE A 1 102 ? 13.059 -0.650 -16.809 1.00 82.56 102 ILE A CA 1
ATOM 855 C C . ILE A 1 102 ? 12.640 -0.334 -18.249 1.00 82.56 102 ILE A C 1
ATOM 857 O O . ILE A 1 102 ? 13.297 -0.776 -19.187 1.00 82.56 102 ILE A O 1
ATOM 861 N N . VAL A 1 103 ? 11.617 0.502 -18.452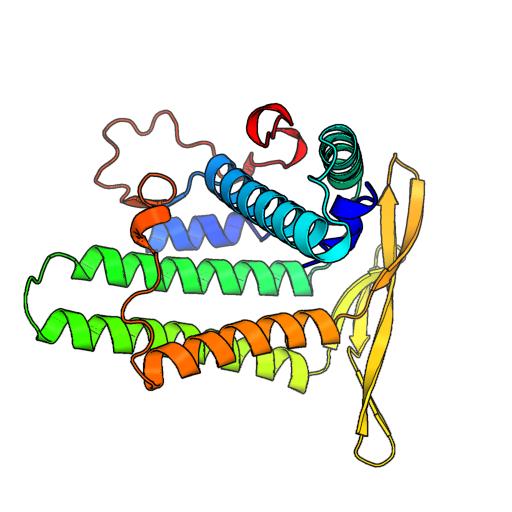 1.00 79.06 103 VAL A N 1
ATOM 862 C CA . VAL A 1 103 ? 11.109 0.823 -19.798 1.00 79.06 103 VAL A CA 1
ATOM 863 C C . VAL A 1 103 ? 12.144 1.561 -20.657 1.00 79.06 103 VAL A C 1
ATOM 865 O O . VAL A 1 103 ? 12.175 1.368 -21.873 1.00 79.06 103 VAL A O 1
ATOM 868 N N . ASN A 1 104 ? 13.000 2.396 -20.064 1.00 74.06 104 ASN A N 1
ATOM 869 C CA . ASN A 1 104 ? 14.108 3.047 -20.770 1.00 74.06 104 ASN A CA 1
ATOM 870 C C . ASN A 1 104 ? 15.235 2.071 -21.138 1.00 74.06 104 ASN A C 1
ATOM 872 O O . ASN A 1 104 ? 15.856 2.244 -22.185 1.00 74.06 104 ASN A O 1
ATOM 876 N N . ASN A 1 105 ? 15.449 1.021 -20.342 1.00 68.19 105 ASN A N 1
ATOM 877 C CA . ASN A 1 105 ? 16.486 0.022 -20.593 1.00 68.19 105 ASN A CA 1
ATOM 878 C C . ASN A 1 105 ? 16.037 -1.114 -21.531 1.00 68.19 105 ASN A C 1
ATOM 880 O O . ASN A 1 105 ? 16.893 -1.817 -22.062 1.00 68.19 105 ASN A O 1
ATOM 884 N N . ASN A 1 106 ? 14.730 -1.282 -21.793 1.00 59.34 106 ASN A N 1
ATOM 885 C CA . ASN A 1 106 ? 14.136 -2.346 -22.634 1.00 59.34 106 ASN A CA 1
ATOM 886 C C . ASN A 1 106 ? 14.603 -2.391 -24.112 1.00 59.34 106 ASN A C 1
ATOM 888 O O . ASN A 1 106 ? 14.099 -3.201 -24.885 1.00 59.34 106 ASN A O 1
ATOM 892 N N . GLY A 1 107 ? 15.550 -1.545 -24.526 1.00 51.09 107 GLY A N 1
ATOM 893 C CA . GLY A 1 107 ? 16.147 -1.556 -25.866 1.00 51.09 107 GLY A CA 1
ATOM 894 C C . GLY A 1 107 ? 17.372 -2.466 -26.040 1.00 51.09 107 GLY A C 1
ATOM 895 O O . GLY A 1 107 ? 17.916 -2.506 -27.141 1.00 51.09 107 GLY A O 1
ATOM 896 N N . MET A 1 108 ? 17.840 -3.169 -25.001 1.00 45.38 108 MET A N 1
ATOM 897 C CA . MET A 1 108 ? 19.069 -3.977 -25.060 1.00 45.38 108 MET A CA 1
ATOM 898 C C . MET A 1 108 ? 18.770 -5.481 -24.932 1.00 45.38 108 MET A C 1
ATOM 900 O O . MET A 1 108 ? 18.542 -5.987 -23.843 1.00 45.38 108 MET A O 1
ATOM 904 N N . ASN A 1 109 ? 18.792 -6.216 -26.047 1.00 46.09 109 ASN A N 1
ATOM 905 C CA . ASN A 1 109 ? 18.546 -7.669 -26.110 1.00 46.09 109 ASN A CA 1
ATOM 906 C C . ASN A 1 109 ? 19.790 -8.521 -25.757 1.00 46.09 109 ASN A C 1
ATOM 908 O O . ASN A 1 109 ? 20.074 -9.494 -26.449 1.00 46.09 109 ASN A O 1
ATOM 912 N N . ASP A 1 110 ? 20.536 -8.180 -24.704 1.00 53.28 110 ASP A N 1
ATOM 913 C CA . ASP A 1 110 ? 21.777 -8.887 -24.336 1.00 53.28 110 ASP A CA 1
ATOM 914 C C . ASP A 1 110 ? 21.771 -9.404 -22.891 1.00 53.28 110 ASP A C 1
ATOM 916 O O . ASP A 1 110 ? 21.107 -8.862 -22.016 1.00 53.28 110 ASP A O 1
ATOM 920 N N . THR A 1 111 ? 22.584 -10.420 -22.590 1.00 54.38 111 THR A N 1
ATOM 921 C CA . THR A 1 111 ? 22.775 -10.990 -21.236 1.00 54.38 111 THR A CA 1
ATOM 922 C C . THR A 1 111 ? 23.117 -9.932 -20.173 1.00 54.38 111 THR A C 1
ATOM 924 O O . THR A 1 111 ? 22.792 -10.098 -18.999 1.00 54.38 111 THR A O 1
ATOM 927 N N . LYS A 1 112 ? 23.726 -8.813 -20.587 1.00 57.59 112 LYS A N 1
ATOM 928 C CA . LYS A 1 112 ? 23.997 -7.640 -19.745 1.00 57.59 112 LYS A CA 1
ATOM 929 C C . LYS A 1 112 ? 22.711 -6.983 -19.221 1.00 57.59 112 LYS A C 1
ATOM 931 O O . LYS A 1 112 ? 22.626 -6.669 -18.044 1.00 57.59 112 LYS A O 1
ATOM 936 N N . TYR A 1 113 ? 21.678 -6.894 -20.054 1.00 61.97 113 TYR A N 1
ATOM 937 C CA . TYR A 1 113 ? 20.385 -6.317 -19.689 1.00 61.97 113 TYR A CA 1
ATOM 938 C C . TYR A 1 113 ? 19.664 -7.117 -18.596 1.00 61.97 113 TYR A C 1
ATOM 940 O O . TYR A 1 113 ? 19.008 -6.535 -17.739 1.00 61.97 113 TYR A O 1
ATOM 948 N N . TYR A 1 114 ? 19.831 -8.441 -18.562 1.00 60.12 114 TYR A N 1
ATOM 949 C CA . TYR A 1 114 ? 19.267 -9.272 -17.495 1.00 60.12 114 TYR A CA 1
ATOM 950 C C . TYR A 1 114 ? 19.920 -8.996 -16.130 1.00 60.12 114 TYR A C 1
ATOM 952 O O . TYR A 1 114 ? 19.228 -8.895 -15.118 1.00 60.12 114 TYR A O 1
ATOM 960 N N . ILE A 1 115 ? 21.250 -8.849 -16.105 1.00 61.16 115 ILE A N 1
ATOM 961 C CA . ILE A 1 115 ? 22.003 -8.498 -14.891 1.00 61.16 115 ILE A CA 1
ATOM 962 C C . ILE A 1 115 ? 21.600 -7.094 -14.421 1.00 61.16 115 ILE A C 1
ATOM 964 O O . ILE A 1 115 ? 21.269 -6.912 -13.249 1.00 61.16 115 ILE A O 1
ATOM 968 N N . ASP A 1 116 ? 21.509 -6.144 -15.353 1.00 72.62 116 ASP A N 1
ATOM 969 C CA . ASP A 1 116 ? 21.096 -4.770 -15.068 1.00 72.62 116 ASP A CA 1
ATOM 970 C C . ASP A 1 116 ? 19.651 -4.714 -14.525 1.00 72.62 116 ASP A C 1
ATOM 972 O O . ASP A 1 116 ? 19.344 -3.927 -13.630 1.00 72.62 116 ASP A O 1
ATOM 976 N N . GLN A 1 117 ? 18.743 -5.576 -15.001 1.00 78.81 117 GLN A N 1
ATOM 977 C CA . GLN A 1 117 ? 17.378 -5.665 -14.468 1.00 78.81 117 GLN A CA 1
ATOM 978 C C . GLN A 1 117 ? 17.322 -6.208 -13.042 1.00 78.81 117 GLN A C 1
ATOM 980 O O . GLN A 1 117 ? 16.569 -5.674 -12.225 1.00 78.81 117 GLN A O 1
ATOM 985 N N . GLN A 1 118 ? 18.094 -7.249 -12.725 1.00 83.94 118 GLN A N 1
ATOM 986 C CA . GLN A 1 118 ? 18.149 -7.774 -11.360 1.00 83.94 118 GLN A CA 1
ATOM 987 C C . GLN A 1 118 ? 18.685 -6.724 -10.388 1.00 83.94 118 GLN A C 1
ATOM 989 O O . GLN A 1 118 ? 18.104 -6.538 -9.323 1.00 83.94 118 GLN A O 1
ATOM 994 N N . GLU A 1 119 ? 19.731 -5.990 -10.769 1.00 87.50 119 GLU A N 1
ATOM 995 C CA . GLU A 1 119 ? 20.271 -4.900 -9.952 1.00 87.50 119 GLU A CA 1
ATOM 996 C C . GLU A 1 119 ? 19.235 -3.787 -9.732 1.00 87.50 119 GLU A C 1
ATOM 998 O O . GLU A 1 119 ? 19.049 -3.316 -8.609 1.00 87.50 119 GLU A O 1
ATOM 1003 N N . LEU A 1 120 ? 18.491 -3.406 -10.776 1.00 89.12 120 LEU A N 1
ATOM 1004 C CA . LEU A 1 120 ? 17.410 -2.426 -10.657 1.00 89.12 120 LEU A CA 1
ATOM 1005 C C . LEU A 1 120 ? 16.290 -2.895 -9.723 1.00 89.12 120 LEU A C 1
ATOM 1007 O O . LEU A 1 120 ? 15.781 -2.089 -8.941 1.00 89.12 120 LEU A O 1
ATOM 1011 N N . ILE A 1 121 ? 15.913 -4.174 -9.800 1.00 91.25 121 ILE A N 1
ATOM 1012 C CA . ILE A 1 121 ? 14.921 -4.776 -8.905 1.00 91.25 121 ILE A CA 1
ATOM 1013 C C . ILE A 1 121 ? 15.441 -4.753 -7.467 1.00 91.25 121 ILE A C 1
ATOM 1015 O O . ILE A 1 121 ? 14.735 -4.283 -6.580 1.00 91.25 121 ILE A O 1
ATOM 1019 N N . LEU A 1 122 ? 16.671 -5.212 -7.231 1.00 93.06 122 LEU A N 1
ATOM 1020 C CA . LEU A 1 122 ? 17.264 -5.254 -5.895 1.00 93.06 122 LEU A CA 1
ATOM 1021 C C . LEU A 1 122 ? 17.357 -3.859 -5.277 1.00 93.06 122 LEU A C 1
ATOM 1023 O O . LEU A 1 122 ? 16.912 -3.678 -4.152 1.00 93.06 122 LEU A O 1
ATOM 1027 N N . ASN A 1 123 ? 17.809 -2.858 -6.033 1.00 94.31 123 ASN A N 1
ATOM 1028 C CA . ASN A 1 123 ? 17.867 -1.471 -5.568 1.00 94.31 123 ASN A CA 1
ATOM 1029 C C . ASN A 1 123 ? 16.469 -0.922 -5.220 1.00 94.31 123 ASN A C 1
ATOM 1031 O O . ASN A 1 123 ? 16.289 -0.254 -4.204 1.00 94.31 123 ASN A O 1
ATOM 1035 N N . TYR A 1 124 ? 15.449 -1.228 -6.033 1.00 95.19 124 TYR A N 1
ATOM 1036 C CA . TYR A 1 124 ? 14.064 -0.882 -5.703 1.00 95.19 124 TYR A CA 1
ATOM 1037 C C . TYR A 1 124 ? 13.623 -1.526 -4.380 1.00 95.19 124 TYR A C 1
ATOM 1039 O O . TYR A 1 124 ? 13.086 -0.833 -3.516 1.00 95.19 124 TYR A O 1
ATOM 1047 N N . LEU A 1 125 ? 13.868 -2.823 -4.189 1.00 96.25 125 LEU A N 1
ATOM 1048 C CA . LEU A 1 125 ? 13.488 -3.535 -2.967 1.00 96.25 125 LEU A CA 1
ATOM 1049 C C . LEU A 1 125 ? 14.240 -2.995 -1.739 1.00 96.25 125 LEU A C 1
ATOM 1051 O O . LEU A 1 125 ? 13.605 -2.688 -0.733 1.00 96.25 125 LEU A O 1
ATOM 1055 N N . GLU A 1 126 ? 15.558 -2.807 -1.837 1.00 97.50 126 GLU A N 1
ATOM 1056 C CA . GLU A 1 126 ? 16.420 -2.303 -0.758 1.00 97.50 126 GLU A CA 1
ATOM 1057 C C . GLU A 1 126 ? 15.987 -0.921 -0.272 1.00 97.50 126 GLU A C 1
ATOM 1059 O O . GLU A 1 126 ? 15.847 -0.713 0.931 1.00 97.50 126 GLU A O 1
ATOM 1064 N N . LYS A 1 127 ? 15.670 0.001 -1.186 1.00 97.94 127 LYS A N 1
ATOM 1065 C CA . LYS A 1 127 ? 15.171 1.331 -0.814 1.00 97.94 127 LYS A CA 1
ATOM 1066 C C . LYS A 1 127 ? 13.847 1.294 -0.062 1.00 97.94 127 LYS A C 1
ATOM 1068 O O . LYS A 1 127 ? 13.648 2.076 0.864 1.00 97.94 127 LYS A O 1
ATOM 1073 N N . ASN A 1 128 ? 12.924 0.423 -0.471 1.00 98.12 128 ASN A N 1
ATOM 1074 C CA . ASN A 1 128 ? 11.646 0.289 0.225 1.00 98.12 128 ASN A CA 1
ATOM 1075 C C . ASN A 1 128 ? 11.841 -0.354 1.603 1.00 98.12 128 ASN A C 1
ATOM 1077 O O . ASN A 1 128 ? 11.252 0.121 2.570 1.00 98.12 128 ASN A O 1
ATOM 1081 N N . ILE A 1 129 ? 12.709 -1.365 1.712 1.00 98.38 129 ILE A N 1
ATOM 1082 C CA . ILE A 1 129 ? 13.099 -1.979 2.990 1.00 98.38 129 ILE A CA 1
ATOM 1083 C C . ILE A 1 129 ? 13.694 -0.928 3.927 1.00 98.38 129 ILE A C 1
ATOM 1085 O O . ILE A 1 129 ? 13.223 -0.792 5.052 1.00 98.38 129 ILE A O 1
ATOM 1089 N N . GLU A 1 130 ? 14.678 -0.155 3.464 1.00 98.44 130 GLU A N 1
ATOM 1090 C CA . GLU A 1 130 ? 15.321 0.899 4.253 1.00 98.44 130 GLU A CA 1
ATOM 1091 C C . GLU A 1 130 ? 14.301 1.945 4.711 1.00 98.44 130 GLU A C 1
ATOM 1093 O O . GLU A 1 130 ? 14.262 2.313 5.885 1.00 98.44 130 GLU A O 1
ATOM 1098 N N . TYR A 1 131 ? 13.427 2.393 3.807 1.00 98.44 131 TYR A N 1
ATOM 1099 C CA . TYR A 1 131 ? 12.376 3.343 4.146 1.00 98.44 131 TYR A CA 1
ATOM 1100 C C . TYR A 1 131 ? 11.449 2.801 5.239 1.00 98.44 131 TYR A C 1
ATOM 1102 O O . TYR A 1 131 ? 11.233 3.472 6.246 1.00 98.44 131 TYR A O 1
ATOM 1110 N N . ILE A 1 132 ? 10.930 1.581 5.077 1.00 97.94 132 ILE A N 1
ATOM 1111 C CA . ILE A 1 132 ? 10.006 0.958 6.033 1.00 97.94 132 ILE A CA 1
ATOM 1112 C C . ILE A 1 132 ? 10.699 0.698 7.375 1.00 97.94 132 ILE A C 1
ATOM 1114 O O . ILE A 1 132 ? 10.118 0.981 8.423 1.00 97.94 132 ILE A O 1
ATOM 1118 N N . GLN A 1 133 ? 11.947 0.227 7.364 1.00 97.38 133 GLN A N 1
ATOM 1119 C CA . GLN A 1 133 ? 12.734 0.025 8.578 1.00 97.38 133 GLN A CA 1
ATOM 1120 C C . GLN A 1 133 ? 12.924 1.348 9.325 1.00 97.38 133 GLN A C 1
ATOM 1122 O O . GLN A 1 133 ? 12.652 1.419 10.519 1.00 97.38 133 GLN A O 1
ATOM 1127 N N . ASN A 1 134 ? 13.251 2.430 8.612 1.00 97.38 134 ASN A N 1
ATOM 1128 C CA . ASN A 1 134 ? 13.337 3.766 9.198 1.00 97.38 134 ASN A CA 1
ATOM 1129 C C . ASN A 1 134 ? 11.994 4.227 9.792 1.00 97.38 134 ASN A C 1
ATOM 1131 O O . ASN A 1 134 ? 11.978 4.893 10.827 1.00 97.38 134 ASN A O 1
ATOM 1135 N N . ARG A 1 135 ? 10.847 3.886 9.183 1.00 96.38 135 ARG A N 1
ATOM 1136 C CA . ARG A 1 135 ? 9.522 4.163 9.776 1.00 96.38 135 ARG A CA 1
ATOM 1137 C C . ARG A 1 135 ? 9.326 3.414 11.094 1.00 96.38 135 ARG A C 1
ATOM 1139 O O . ARG A 1 135 ? 8.815 4.001 12.049 1.00 96.38 135 ARG A O 1
ATOM 1146 N N . ILE A 1 136 ? 9.747 2.150 11.150 1.00 95.56 136 ILE A N 1
ATOM 1147 C CA . ILE A 1 136 ? 9.665 1.321 12.355 1.00 95.56 136 ILE A CA 1
ATOM 1148 C C . ILE A 1 136 ? 10.581 1.866 13.457 1.00 95.56 136 ILE A C 1
ATOM 1150 O O . ILE A 1 136 ? 10.124 2.065 14.583 1.00 95.56 136 ILE A O 1
ATOM 1154 N N . ASP A 1 137 ? 11.833 2.166 13.120 1.00 95.00 137 ASP A N 1
ATOM 1155 C CA . ASP A 1 137 ? 12.864 2.606 14.063 1.00 95.00 137 ASP A CA 1
ATOM 1156 C C . ASP A 1 137 ? 12.568 3.997 14.637 1.00 95.00 137 ASP A C 1
ATOM 1158 O O . ASP A 1 137 ? 12.743 4.229 15.834 1.00 95.00 137 ASP A O 1
ATOM 1162 N N . ASN A 1 138 ? 12.037 4.910 13.813 1.00 96.31 138 ASN A N 1
ATOM 1163 C CA . ASN A 1 138 ? 11.573 6.221 14.276 1.00 96.31 138 ASN A CA 1
ATOM 1164 C C . ASN A 1 138 ? 10.352 6.124 15.202 1.00 96.31 138 ASN A C 1
ATOM 1166 O O . ASN A 1 138 ? 10.063 7.071 15.931 1.00 96.31 138 ASN A O 1
ATOM 1170 N N . ASN A 1 139 ? 9.636 4.996 15.167 1.00 96.81 139 ASN A N 1
ATOM 1171 C CA . ASN A 1 139 ? 8.540 4.634 16.059 1.00 96.81 139 ASN A CA 1
ATOM 1172 C C . ASN A 1 139 ? 7.425 5.691 16.193 1.00 96.81 139 ASN A C 1
ATOM 1174 O O . ASN A 1 139 ? 6.769 5.764 17.227 1.00 96.81 139 ASN A O 1
ATOM 1178 N N . LEU A 1 140 ? 7.184 6.518 15.173 1.00 96.88 140 LEU A N 1
ATOM 1179 C CA . LEU A 1 140 ? 6.188 7.589 15.222 1.00 96.88 140 LEU A CA 1
ATOM 1180 C C . LEU A 1 140 ? 5.314 7.589 13.972 1.00 96.88 140 LEU A C 1
ATOM 1182 O O . LEU A 1 140 ? 5.789 7.406 12.853 1.00 96.88 140 LEU A O 1
ATOM 1186 N N . THR A 1 141 ? 4.025 7.852 14.162 1.00 96.75 141 THR A N 1
ATOM 1187 C CA . THR A 1 141 ? 3.077 8.083 13.073 1.00 96.75 141 THR A CA 1
ATOM 1188 C C . THR A 1 141 ? 2.200 9.292 13.367 1.00 96.75 141 THR A C 1
ATOM 1190 O O . THR A 1 141 ? 1.815 9.533 14.511 1.00 96.75 141 THR A O 1
ATOM 1193 N N . LYS A 1 142 ? 1.888 10.062 12.324 1.00 97.00 142 LYS A N 1
ATOM 1194 C CA . LYS A 1 142 ? 0.950 11.184 12.379 1.00 97.00 142 LYS A CA 1
ATOM 1195 C C . LYS A 1 142 ? -0.447 10.709 12.016 1.00 97.00 142 LYS A C 1
ATOM 1197 O O . LYS A 1 142 ? -0.638 10.131 10.942 1.00 97.00 142 LYS A O 1
ATOM 1202 N N . ILE A 1 143 ? -1.413 11.028 12.868 1.00 95.25 143 ILE A N 1
ATOM 1203 C CA . ILE A 1 143 ? -2.843 10.781 12.645 1.00 95.25 143 ILE A CA 1
ATOM 1204 C C . ILE A 1 143 ? -3.647 12.045 12.939 1.00 95.25 143 ILE A C 1
ATOM 1206 O O . ILE A 1 143 ? -3.188 12.897 13.701 1.00 95.25 143 ILE A O 1
ATOM 1210 N N . GLU A 1 144 ? -4.851 12.147 12.384 1.00 93.38 144 GLU A N 1
ATOM 1211 C CA . GLU A 1 144 ? -5.837 13.124 12.845 1.00 93.38 144 GLU A CA 1
ATOM 1212 C C . GLU A 1 144 ? -6.733 12.525 13.938 1.00 93.38 144 GLU A C 1
ATOM 1214 O O . GLU A 1 144 ? -7.263 11.422 13.793 1.00 93.38 144 GLU A O 1
ATOM 1219 N N . ARG A 1 145 ? -6.892 13.258 15.042 1.00 92.06 145 ARG A N 1
ATOM 1220 C CA . ARG A 1 145 ? -7.836 12.971 16.129 1.00 92.06 145 ARG A CA 1
ATOM 1221 C C . ARG A 1 145 ? -8.388 14.292 16.649 1.00 92.06 145 ARG A C 1
ATOM 1223 O O . ARG A 1 145 ? -7.615 15.226 16.855 1.00 92.06 145 ARG A O 1
ATOM 1230 N N . ASP A 1 146 ? -9.700 14.397 16.829 1.00 89.06 146 ASP A N 1
ATOM 1231 C CA . ASP A 1 146 ? -10.385 15.624 17.248 1.00 89.06 146 ASP A CA 1
ATOM 1232 C C . ASP A 1 146 ? -10.010 16.845 16.380 1.00 89.06 146 ASP A C 1
ATOM 1234 O O . ASP A 1 146 ? -9.775 17.947 16.885 1.00 89.06 146 ASP A O 1
ATOM 1238 N N . ASN A 1 147 ? -9.913 16.637 15.058 1.00 89.00 147 ASN A N 1
ATOM 1239 C CA . ASN A 1 147 ? -9.471 17.624 14.059 1.00 89.00 147 ASN A CA 1
ATOM 1240 C C . ASN A 1 147 ? -8.057 18.198 14.318 1.00 89.00 147 ASN A C 1
ATOM 1242 O O . ASN A 1 147 ? -7.754 19.341 13.961 1.00 89.00 147 ASN A O 1
ATOM 1246 N N . LYS A 1 148 ? -7.190 17.443 15.003 1.00 94.19 148 LYS A N 1
ATOM 1247 C CA . LYS A 1 148 ? -5.794 17.812 15.269 1.00 94.19 148 LYS A CA 1
ATOM 1248 C C . LYS A 1 148 ? -4.858 16.712 14.804 1.00 94.19 148 LYS A C 1
ATOM 1250 O O . LYS A 1 148 ? -5.078 15.535 15.076 1.00 94.19 148 LYS A O 1
ATOM 1255 N N . ILE A 1 149 ? -3.762 17.114 14.165 1.00 96.00 149 ILE A N 1
ATOM 1256 C CA . ILE A 1 149 ? -2.672 16.196 13.835 1.00 96.00 149 ILE A CA 1
ATOM 1257 C C . ILE A 1 149 ? -1.858 15.942 15.102 1.00 96.00 149 ILE A C 1
ATOM 1259 O O . ILE A 1 149 ? -1.276 16.868 15.670 1.00 96.00 149 ILE A O 1
ATOM 1263 N N . ILE A 1 150 ? -1.800 14.684 15.524 1.00 96.25 150 ILE A N 1
ATOM 1264 C CA . ILE A 1 150 ? -1.016 14.237 16.674 1.00 96.25 150 ILE A CA 1
ATOM 1265 C C . ILE A 1 150 ? 0.007 13.184 16.250 1.00 96.25 150 ILE A C 1
ATOM 1267 O O . ILE A 1 150 ? -0.209 12.444 15.289 1.00 96.25 150 ILE A O 1
ATOM 1271 N N . ASN A 1 151 ? 1.122 13.125 16.978 1.00 96.94 151 ASN A N 1
ATOM 1272 C CA . ASN A 1 151 ? 2.100 12.051 16.849 1.00 96.94 151 ASN A CA 1
ATOM 1273 C C . ASN A 1 151 ? 1.762 10.948 17.851 1.00 96.94 151 ASN A C 1
ATOM 1275 O O . ASN A 1 151 ? 1.563 11.224 19.033 1.00 96.94 151 ASN A O 1
ATOM 1279 N N . GLU A 1 152 ? 1.749 9.711 17.383 1.00 96.69 152 GLU A N 1
ATOM 1280 C CA . GLU A 1 152 ? 1.533 8.522 18.199 1.00 96.69 152 GLU A CA 1
ATOM 1281 C C . GLU A 1 152 ? 2.679 7.536 17.985 1.00 96.69 152 GLU A C 1
ATOM 1283 O O . GLU A 1 152 ? 3.182 7.374 16.870 1.00 96.69 152 GLU A O 1
ATOM 1288 N N . GLU A 1 153 ? 3.075 6.853 19.056 1.00 97.44 153 GLU A N 1
ATOM 1289 C CA . GLU A 1 153 ? 4.035 5.758 18.959 1.00 97.44 153 GLU A CA 1
ATOM 1290 C C . GLU A 1 153 ? 3.392 4.542 18.281 1.00 97.44 153 GLU A C 1
ATOM 1292 O O . GLU A 1 153 ? 2.246 4.192 18.579 1.00 97.44 153 GLU A O 1
ATOM 1297 N N . ILE A 1 154 ? 4.125 3.849 17.407 1.00 97.06 154 ILE A N 1
ATOM 1298 C CA . ILE A 1 154 ? 3.594 2.650 16.731 1.00 97.06 154 ILE A CA 1
ATOM 1299 C C . ILE A 1 154 ? 3.837 1.363 17.531 1.00 97.06 154 ILE A C 1
ATOM 1301 O O . ILE A 1 154 ? 3.110 0.381 17.368 1.00 97.06 154 ILE A O 1
ATOM 1305 N N . CYS A 1 155 ? 4.828 1.361 18.421 1.00 96.75 155 CYS A N 1
ATOM 1306 C CA . CYS A 1 155 ? 5.163 0.263 19.316 1.00 96.75 155 CYS A CA 1
ATOM 1307 C C . CYS A 1 155 ? 5.818 0.781 20.610 1.00 96.75 155 CYS A C 1
ATOM 1309 O O . CYS A 1 155 ? 6.134 1.961 20.748 1.00 96.75 155 CYS A O 1
ATOM 1311 N N . PHE A 1 156 ? 6.004 -0.097 21.591 1.00 95.62 156 PHE A N 1
ATOM 1312 C CA . PHE A 1 156 ? 6.801 0.179 22.787 1.00 95.62 156 PHE A CA 1
ATOM 1313 C C . PHE A 1 156 ? 7.651 -1.038 23.156 1.00 95.62 156 PHE A C 1
ATOM 1315 O O . PHE A 1 156 ? 7.305 -2.177 22.831 1.00 95.62 156 PHE A O 1
ATOM 1322 N N . GLN A 1 157 ? 8.750 -0.818 23.878 1.00 94.19 157 GLN A N 1
ATOM 1323 C CA . GLN A 1 157 ? 9.636 -1.894 24.315 1.00 94.19 157 GLN A CA 1
ATOM 1324 C C . GLN A 1 157 ? 9.441 -2.211 25.801 1.00 94.19 157 GLN A C 1
ATOM 1326 O O . GLN A 1 157 ? 9.475 -1.330 26.659 1.00 94.19 157 GLN A O 1
ATOM 1331 N N . LYS A 1 158 ? 9.283 -3.495 26.137 1.00 95.19 158 LYS A N 1
ATOM 1332 C CA . LYS A 1 158 ? 9.237 -3.974 27.527 1.00 95.19 158 LYS A CA 1
ATOM 1333 C C . LYS A 1 158 ? 10.031 -5.268 27.654 1.00 95.19 158 LYS A C 1
ATOM 1335 O O . LYS A 1 158 ? 9.786 -6.229 26.934 1.00 95.19 158 LYS A O 1
ATOM 1340 N N . ARG A 1 159 ? 10.994 -5.314 28.586 1.00 94.12 159 ARG A N 1
ATOM 1341 C CA . ARG A 1 159 ? 11.883 -6.482 28.802 1.00 94.12 159 ARG A CA 1
ATOM 1342 C C . ARG A 1 159 ? 12.555 -6.969 27.503 1.00 94.12 159 ARG A C 1
ATOM 1344 O O . ARG A 1 159 ? 12.543 -8.160 27.213 1.00 94.12 159 ARG A O 1
ATOM 1351 N N . LYS A 1 160 ? 13.105 -6.038 26.715 1.00 92.56 160 LYS A N 1
ATOM 1352 C CA . LYS A 1 160 ? 13.729 -6.287 25.399 1.00 92.56 160 LYS A CA 1
ATOM 1353 C C . LYS A 1 160 ? 12.795 -6.833 24.303 1.00 92.56 160 LYS A C 1
ATOM 1355 O O . LYS A 1 160 ? 13.276 -7.125 23.218 1.00 92.56 160 LYS A O 1
ATOM 1360 N N . LYS A 1 161 ? 11.484 -6.943 24.545 1.00 92.88 161 LYS A N 1
ATOM 1361 C CA . LYS A 1 161 ? 10.487 -7.326 23.532 1.00 92.88 161 LYS A CA 1
ATOM 1362 C C . LYS A 1 161 ? 9.750 -6.094 23.010 1.00 92.88 161 LYS A C 1
ATOM 1364 O O . LYS A 1 161 ? 9.477 -5.184 23.796 1.00 92.88 161 LYS A O 1
ATOM 1369 N N . ILE A 1 162 ? 9.439 -6.089 21.715 1.00 91.75 162 ILE A N 1
ATOM 1370 C CA . ILE A 1 162 ? 8.658 -5.047 21.038 1.00 91.75 162 ILE A CA 1
ATOM 1371 C C . ILE A 1 162 ? 7.177 -5.427 21.105 1.00 91.75 162 ILE A C 1
ATOM 1373 O O . ILE A 1 162 ? 6.815 -6.576 20.858 1.00 91.75 162 ILE A O 1
ATOM 1377 N N . PHE A 1 163 ? 6.332 -4.467 21.470 1.00 95.62 163 PHE A N 1
ATOM 1378 C CA . PHE A 1 163 ? 4.885 -4.628 21.552 1.00 95.62 163 PHE A CA 1
ATOM 1379 C C . PHE A 1 163 ? 4.204 -3.582 20.663 1.00 95.62 163 PHE A C 1
ATOM 1381 O O . PHE A 1 163 ? 4.363 -2.385 20.919 1.00 95.62 163 PHE A O 1
ATOM 1388 N N . PRO A 1 164 ? 3.437 -4.001 19.643 1.00 97.19 164 PRO A N 1
ATOM 1389 C CA . PRO A 1 164 ? 2.652 -3.090 18.817 1.00 97.19 164 PRO A CA 1
ATOM 1390 C C . PRO A 1 164 ? 1.648 -2.279 19.643 1.00 97.19 164 PRO A C 1
ATOM 1392 O O . PRO A 1 164 ? 1.010 -2.809 20.557 1.00 97.19 164 PRO A O 1
ATOM 1395 N N . ARG A 1 165 ? 1.468 -0.999 19.304 1.00 96.75 165 ARG A N 1
ATOM 1396 C CA . ARG A 1 165 ? 0.418 -0.159 19.892 1.00 96.75 165 ARG A CA 1
ATOM 1397 C C . ARG A 1 165 ? -0.854 -0.210 19.057 1.00 96.75 165 ARG A C 1
ATOM 1399 O O . ARG A 1 165 ? -0.822 -0.158 17.830 1.00 96.75 165 ARG A O 1
ATOM 1406 N N . ILE A 1 166 ? -1.985 -0.270 19.754 1.00 96.88 166 ILE A N 1
ATOM 1407 C CA . ILE A 1 166 ? -3.304 -0.060 19.161 1.00 96.88 166 ILE A CA 1
ATOM 1408 C C . ILE A 1 166 ? -3.605 1.432 19.248 1.00 96.88 166 ILE A C 1
ATOM 1410 O O . ILE A 1 166 ? -3.667 1.987 20.345 1.00 96.88 166 ILE A O 1
ATOM 1414 N N . ILE A 1 167 ? -3.811 2.059 18.099 1.00 95.06 167 ILE A N 1
ATOM 1415 C CA . ILE A 1 167 ? -4.106 3.481 17.978 1.00 95.06 167 ILE A CA 1
ATOM 1416 C C . ILE A 1 167 ? -5.593 3.661 17.680 1.00 95.06 167 ILE A C 1
ATOM 1418 O O . ILE A 1 167 ? -6.146 2.953 16.836 1.00 95.06 167 ILE A O 1
ATOM 1422 N N . ASN A 1 168 ? -6.225 4.614 18.369 1.00 93.19 168 ASN A N 1
ATOM 1423 C CA . ASN A 1 168 ? -7.577 5.069 18.050 1.00 93.19 168 ASN A CA 1
ATOM 1424 C C . ASN A 1 168 ? -7.518 6.155 16.969 1.00 93.19 168 ASN A C 1
ATOM 1426 O O . ASN A 1 168 ? -6.700 7.074 17.058 1.00 93.19 168 ASN A O 1
ATOM 1430 N N . LEU A 1 169 ? -8.383 6.046 15.976 1.00 92.75 169 LEU A N 1
ATOM 1431 C CA . LEU A 1 169 ? -8.490 6.937 14.836 1.00 92.75 169 LEU A CA 1
ATOM 1432 C C . LEU A 1 169 ? -9.933 7.405 14.708 1.00 92.75 169 LEU A C 1
ATOM 1434 O O . LEU A 1 169 ? -10.853 6.580 14.742 1.00 92.75 169 LEU A O 1
ATOM 1438 N N . ASP A 1 170 ? -10.097 8.701 14.493 1.00 93.56 170 ASP A N 1
ATOM 1439 C CA . ASP A 1 170 ? -11.377 9.282 14.121 1.00 93.56 170 ASP A CA 1
ATOM 1440 C C . ASP A 1 170 ? -11.605 8.992 12.645 1.00 93.56 170 ASP A C 1
ATOM 1442 O O . ASP A 1 170 ? -10.765 9.308 11.799 1.00 93.56 170 ASP A O 1
ATOM 1446 N N . ILE A 1 171 ? -12.741 8.381 12.346 1.00 93.88 171 ILE A N 1
ATOM 1447 C CA . ILE A 1 171 ? -13.201 8.192 10.979 1.00 93.88 171 ILE A CA 1
ATOM 1448 C C . ILE A 1 171 ? -14.578 8.817 10.818 1.00 93.88 171 ILE A C 1
ATOM 1450 O O . ILE A 1 171 ? -15.355 8.890 11.774 1.00 93.88 171 ILE A O 1
ATOM 1454 N N . GLU A 1 172 ? -14.889 9.211 9.598 1.00 93.19 172 GLU A N 1
ATOM 1455 C CA . GLU A 1 172 ? -16.238 9.540 9.177 1.00 93.19 172 GLU A CA 1
ATOM 1456 C C . GLU A 1 172 ? -16.781 8.376 8.348 1.00 93.19 172 GLU A C 1
ATOM 1458 O O . GLU A 1 172 ? -16.098 7.836 7.479 1.00 93.19 172 GLU A O 1
ATOM 1463 N N . TYR A 1 173 ? -17.982 7.921 8.685 1.00 92.38 173 TYR A N 1
ATOM 1464 C CA . TYR A 1 173 ? -18.684 6.874 7.955 1.00 92.38 173 TYR A CA 1
ATOM 1465 C C . TYR A 1 173 ? -20.165 7.219 7.937 1.00 92.38 173 TYR A C 1
ATOM 1467 O O . TYR A 1 173 ? -20.761 7.426 8.990 1.00 92.38 173 TYR A O 1
ATOM 1475 N N . LYS A 1 174 ? -20.761 7.323 6.744 1.00 88.12 174 LYS A N 1
ATOM 1476 C CA . LYS A 1 174 ? -22.169 7.735 6.574 1.00 88.12 174 LYS A CA 1
ATOM 1477 C C . LYS A 1 174 ? -22.513 9.060 7.276 1.00 88.12 174 LYS A C 1
ATOM 1479 O O . LYS A 1 174 ? -23.603 9.203 7.826 1.00 88.12 174 LYS A O 1
ATOM 1484 N N . ASN A 1 175 ? -21.597 10.031 7.226 1.00 88.00 175 ASN A N 1
ATOM 1485 C CA . ASN A 1 175 ? -21.695 11.337 7.900 1.00 88.00 175 ASN A CA 1
ATOM 1486 C C . ASN A 1 175 ? -21.739 11.264 9.441 1.00 88.00 175 ASN A C 1
ATOM 1488 O O . ASN A 1 175 ? -22.132 12.223 10.107 1.00 88.00 175 ASN A O 1
ATOM 1492 N N . GLU A 1 176 ? -21.351 10.130 10.028 1.00 91.56 176 GLU A N 1
ATOM 1493 C CA . GLU A 1 176 ? -21.214 9.953 11.470 1.00 91.56 176 GLU A CA 1
ATOM 1494 C C . GLU A 1 176 ? -19.739 9.780 11.845 1.00 91.56 176 GLU A C 1
ATOM 1496 O O . GLU A 1 176 ? -18.969 9.096 11.166 1.00 91.56 176 GLU A O 1
ATOM 1501 N N . LYS A 1 177 ? -19.331 10.402 12.957 1.00 92.00 177 LYS A N 1
ATOM 1502 C CA . LYS A 1 177 ? -17.979 10.237 13.499 1.00 92.00 177 LYS A CA 1
ATOM 1503 C C . LYS A 1 177 ? -17.898 8.962 14.329 1.00 92.00 177 LYS A C 1
ATOM 1505 O O . LYS A 1 177 ? -18.623 8.805 15.311 1.00 92.00 177 LYS A O 1
ATOM 1510 N N . HIS A 1 178 ? -16.949 8.095 13.996 1.00 92.62 178 HIS A N 1
ATOM 1511 C CA . HIS A 1 178 ? -16.670 6.874 14.742 1.00 92.62 178 HIS A CA 1
ATOM 1512 C C . HIS A 1 178 ? -15.206 6.796 15.166 1.00 92.62 178 HIS A C 1
ATOM 1514 O O . HIS A 1 178 ? -14.311 7.325 14.517 1.00 92.62 178 HIS A O 1
ATOM 1520 N N . GLN A 1 179 ? -14.966 6.063 16.251 1.00 91.56 179 GLN A N 1
ATOM 1521 C CA . GLN A 1 179 ? -13.626 5.685 16.688 1.00 91.56 179 GLN A CA 1
ATOM 1522 C C . GLN A 1 179 ? -13.305 4.286 16.175 1.00 91.56 179 GLN A C 1
ATOM 1524 O O . GLN A 1 179 ? -13.968 3.312 16.546 1.00 91.56 179 GLN A O 1
ATOM 1529 N N . MET A 1 180 ? -12.259 4.164 15.364 1.00 91.12 180 MET A N 1
ATOM 1530 C CA . MET A 1 180 ? -11.719 2.876 14.945 1.00 91.12 180 MET A CA 1
ATOM 1531 C C . MET A 1 180 ? -10.337 2.634 15.526 1.00 91.12 180 MET A C 1
ATOM 1533 O O . MET A 1 180 ? -9.561 3.547 15.775 1.00 91.12 180 MET A O 1
ATOM 1537 N N . LYS A 1 181 ? -10.022 1.358 15.736 1.00 92.06 181 LYS A N 1
ATOM 1538 C CA . LYS A 1 181 ? -8.718 0.915 16.222 1.00 92.06 181 LYS A CA 1
ATOM 1539 C C . LYS A 1 181 ? -7.928 0.289 15.092 1.00 92.06 181 LYS A C 1
ATOM 1541 O O . LYS A 1 181 ? -8.459 -0.544 14.354 1.00 92.06 181 LYS A O 1
ATOM 1546 N N . PHE A 1 182 ? -6.652 0.627 15.009 1.00 92.69 182 PHE A N 1
ATOM 1547 C CA . PHE A 1 182 ? -5.723 -0.014 14.089 1.00 92.69 182 PHE A CA 1
ATOM 1548 C C . PHE A 1 182 ? -4.338 -0.163 14.721 1.00 92.69 182 PHE A C 1
ATOM 1550 O O . PHE A 1 182 ? -4.054 0.413 15.770 1.00 92.69 182 PHE A O 1
ATOM 1557 N N . VAL A 1 183 ? -3.497 -0.991 14.104 1.00 95.00 183 VAL A N 1
ATOM 1558 C CA . VAL A 1 183 ? -2.150 -1.303 14.593 1.00 95.00 183 VAL A CA 1
ATOM 1559 C C . VAL A 1 183 ? -1.155 -0.946 13.486 1.00 95.00 183 VAL A C 1
ATOM 1561 O O . VAL A 1 183 ? -0.934 -1.771 12.600 1.00 95.00 183 VAL A O 1
ATOM 1564 N N . PRO A 1 184 ? -0.583 0.275 13.494 1.00 95.25 184 PRO A N 1
ATOM 1565 C CA . PRO A 1 184 ? 0.364 0.733 12.474 1.00 95.25 184 PRO A CA 1
ATOM 1566 C C . PRO A 1 184 ? 1.519 -0.232 12.237 1.00 95.25 184 PRO A C 1
ATOM 1568 O O . PRO A 1 184 ? 1.889 -0.484 11.099 1.00 95.25 184 PRO A O 1
ATOM 1571 N N . TYR A 1 185 ? 2.068 -0.775 13.326 1.00 96.38 185 TYR A N 1
ATOM 1572 C CA . TYR A 1 185 ? 3.236 -1.645 13.284 1.00 96.38 185 TYR A CA 1
ATOM 1573 C C . TYR A 1 185 ? 3.021 -2.850 12.363 1.00 96.38 185 TYR A C 1
ATOM 1575 O O . TYR A 1 185 ? 3.885 -3.135 11.547 1.00 96.38 185 TYR A O 1
ATOM 1583 N N . LEU A 1 186 ? 1.838 -3.480 12.414 1.00 94.00 186 LEU A N 1
ATOM 1584 C CA . LEU A 1 186 ? 1.518 -4.635 11.567 1.00 94.00 186 LEU A CA 1
ATOM 1585 C C . LEU A 1 186 ? 1.468 -4.274 10.076 1.00 94.00 186 LEU A C 1
ATOM 1587 O O . LEU A 1 186 ? 1.734 -5.116 9.235 1.00 94.00 186 LEU A O 1
ATOM 1591 N N . ILE A 1 187 ? 1.138 -3.024 9.729 1.00 93.88 187 ILE A N 1
ATOM 1592 C CA . ILE A 1 187 ? 1.147 -2.579 8.328 1.00 93.88 187 ILE A CA 1
ATOM 1593 C C . ILE A 1 187 ? 2.586 -2.509 7.816 1.00 93.88 187 ILE A C 1
ATOM 1595 O O . ILE A 1 187 ? 2.864 -2.959 6.708 1.00 93.88 187 ILE A O 1
ATOM 1599 N N . TYR A 1 188 ? 3.500 -1.948 8.610 1.00 95.94 188 TYR A N 1
ATOM 1600 C CA . TYR A 1 188 ? 4.910 -1.882 8.231 1.00 95.94 188 TYR A CA 1
ATOM 1601 C C . TYR A 1 188 ? 5.574 -3.257 8.251 1.00 95.94 188 TYR A C 1
ATOM 1603 O O . TYR A 1 188 ? 6.381 -3.530 7.372 1.00 95.94 188 TYR A O 1
ATOM 1611 N N . GLU A 1 189 ? 5.215 -4.122 9.200 1.00 94.75 189 GLU A N 1
ATOM 1612 C CA . GLU A 1 189 ? 5.673 -5.513 9.249 1.00 94.75 189 GLU A CA 1
ATOM 1613 C C . GLU A 1 189 ? 5.239 -6.283 7.992 1.00 94.75 189 GLU A C 1
ATOM 1615 O O . GLU A 1 189 ? 6.103 -6.823 7.306 1.00 94.75 189 GLU A O 1
ATOM 1620 N N . ASP A 1 190 ? 3.952 -6.220 7.615 1.00 94.00 190 ASP A N 1
ATOM 1621 C CA . ASP A 1 190 ? 3.428 -6.809 6.370 1.00 94.00 190 ASP A CA 1
ATOM 1622 C C . ASP A 1 190 ? 4.210 -6.303 5.139 1.00 94.00 190 ASP A C 1
ATOM 1624 O O . ASP A 1 190 ? 4.577 -7.075 4.253 1.00 94.00 190 ASP A O 1
ATOM 1628 N N . LEU A 1 191 ? 4.446 -4.987 5.047 1.00 95.19 191 LEU A N 1
ATOM 1629 C CA . LEU A 1 191 ? 5.178 -4.401 3.922 1.00 95.19 191 LEU A CA 1
ATOM 1630 C C . LEU A 1 191 ? 6.632 -4.881 3.896 1.00 95.19 191 LEU A C 1
ATOM 1632 O O . LEU A 1 191 ? 7.123 -5.290 2.843 1.00 95.19 191 LEU A O 1
ATOM 1636 N N . LEU A 1 192 ? 7.310 -4.847 5.043 1.00 96.25 192 LEU A N 1
ATOM 1637 C CA . LEU A 1 192 ? 8.696 -5.272 5.180 1.00 96.25 192 LEU A CA 1
ATOM 1638 C C . LEU A 1 192 ? 8.856 -6.745 4.795 1.00 96.25 192 LEU A C 1
ATOM 1640 O O . LEU A 1 192 ? 9.750 -7.068 4.017 1.00 96.25 192 LEU A O 1
ATOM 1644 N N . GLU A 1 193 ? 7.961 -7.615 5.268 1.00 95.88 193 GLU A N 1
ATOM 1645 C CA . GLU A 1 193 ? 7.942 -9.038 4.927 1.00 95.88 193 GLU A CA 1
ATOM 1646 C C . GLU A 1 193 ? 7.820 -9.244 3.413 1.00 95.88 193 GLU A C 1
ATOM 1648 O O . GLU A 1 193 ? 8.623 -9.969 2.828 1.00 95.88 193 GLU A O 1
ATOM 1653 N N . ILE A 1 194 ? 6.886 -8.551 2.750 1.00 93.62 194 ILE A N 1
ATOM 1654 C CA . ILE A 1 194 ? 6.699 -8.655 1.295 1.00 93.62 194 ILE A CA 1
ATOM 1655 C C . ILE A 1 194 ? 7.967 -8.237 0.539 1.00 93.62 194 ILE A C 1
ATOM 1657 O O . ILE A 1 194 ? 8.379 -8.918 -0.404 1.00 93.62 194 ILE A O 1
ATOM 1661 N N . PHE A 1 195 ? 8.595 -7.121 0.919 1.00 95.75 195 PHE A N 1
ATOM 1662 C CA . PHE A 1 195 ? 9.805 -6.654 0.242 1.00 95.75 195 PHE A CA 1
ATOM 1663 C C . PHE A 1 195 ? 11.015 -7.560 0.511 1.00 95.75 195 PHE A C 1
ATOM 1665 O O . PHE A 1 195 ? 11.762 -7.851 -0.425 1.00 95.75 195 PHE A O 1
ATOM 1672 N N . LEU A 1 196 ? 11.187 -8.050 1.744 1.00 96.75 196 LEU A N 1
ATOM 1673 C CA . LEU A 1 196 ? 12.248 -8.994 2.106 1.00 96.75 196 LEU A CA 1
ATOM 1674 C C . LEU A 1 196 ? 12.090 -10.327 1.372 1.00 96.75 196 LEU A C 1
ATOM 1676 O O . LEU A 1 196 ? 13.053 -10.807 0.775 1.00 96.75 196 LEU A O 1
ATOM 1680 N N . TYR A 1 197 ? 10.876 -10.878 1.353 1.00 95.25 197 TYR A N 1
ATOM 1681 C CA . TYR A 1 197 ? 10.561 -12.115 0.645 1.00 95.25 197 TYR A CA 1
ATOM 1682 C C . TYR A 1 197 ? 10.864 -11.991 -0.852 1.00 95.25 197 TYR A C 1
ATOM 1684 O O . TYR A 1 197 ? 11.590 -12.807 -1.418 1.00 95.25 197 TYR A O 1
ATOM 1692 N N . ASN A 1 198 ? 10.397 -10.915 -1.494 1.00 92.19 198 ASN A N 1
ATOM 1693 C CA . ASN A 1 198 ? 10.703 -10.662 -2.903 1.00 92.19 198 ASN A CA 1
ATOM 1694 C C . ASN A 1 198 ? 12.211 -10.501 -3.149 1.00 92.19 198 ASN A C 1
ATOM 1696 O O . ASN A 1 198 ? 12.716 -10.960 -4.171 1.00 92.19 198 ASN A O 1
ATOM 1700 N N . MET A 1 199 ? 12.946 -9.872 -2.228 1.00 93.94 199 MET A N 1
ATOM 1701 C CA . MET A 1 199 ? 14.398 -9.718 -2.348 1.00 93.94 199 MET A CA 1
ATOM 1702 C C . MET A 1 199 ? 15.114 -11.068 -2.278 1.00 93.94 199 MET A C 1
ATOM 1704 O O . MET A 1 199 ? 16.041 -11.302 -3.055 1.00 93.94 199 MET A O 1
ATOM 1708 N N . GLU A 1 200 ? 14.680 -11.960 -1.389 1.00 94.50 200 GLU A N 1
ATOM 1709 C CA . GLU A 1 200 ? 15.219 -13.315 -1.272 1.00 94.50 200 GLU A CA 1
ATOM 1710 C C . GLU A 1 200 ? 14.975 -14.131 -2.548 1.00 94.50 200 GLU A C 1
ATOM 1712 O O . GLU A 1 200 ? 15.922 -14.693 -3.097 1.00 94.50 200 GLU A O 1
ATOM 1717 N N . LEU A 1 201 ? 13.758 -14.094 -3.102 1.00 92.19 201 LEU A N 1
ATOM 1718 C CA . LEU A 1 201 ? 13.427 -14.774 -4.361 1.00 92.19 201 LEU A CA 1
ATOM 1719 C C . LEU A 1 201 ? 14.314 -14.332 -5.536 1.00 92.19 201 LEU A C 1
ATOM 1721 O O . LEU A 1 201 ? 14.716 -15.154 -6.363 1.00 92.19 201 LEU A O 1
ATOM 1725 N N . ILE A 1 202 ? 14.638 -13.037 -5.618 1.00 89.75 202 ILE A N 1
ATOM 1726 C CA . ILE A 1 202 ? 15.528 -12.499 -6.657 1.00 89.75 202 ILE A CA 1
ATOM 1727 C C . ILE A 1 202 ? 16.981 -12.921 -6.403 1.00 89.75 202 ILE A C 1
ATOM 1729 O O . ILE A 1 202 ? 17.652 -13.379 -7.330 1.00 89.75 202 ILE A O 1
ATOM 1733 N N . LYS A 1 203 ? 17.470 -12.828 -5.156 1.00 89.94 203 LYS A N 1
ATOM 1734 C CA . LYS A 1 203 ? 18.839 -13.239 -4.781 1.00 89.94 203 LYS A CA 1
ATOM 1735 C C . LYS A 1 203 ? 19.076 -14.734 -5.020 1.00 89.94 203 LYS A C 1
ATOM 1737 O O . LYS A 1 203 ? 20.137 -15.108 -5.520 1.00 89.94 203 LYS A O 1
ATOM 1742 N N . ASN A 1 204 ? 18.069 -15.564 -4.756 1.00 90.12 204 ASN A N 1
ATOM 1743 C CA . ASN A 1 204 ? 18.094 -17.008 -4.994 1.00 90.12 204 ASN A CA 1
ATOM 1744 C C . ASN A 1 204 ? 17.838 -17.388 -6.464 1.00 90.12 204 ASN A C 1
ATOM 1746 O O . ASN A 1 204 ? 17.916 -18.564 -6.813 1.00 90.12 204 ASN A O 1
ATOM 1750 N N . LYS A 1 205 ? 17.577 -16.406 -7.342 1.00 83.69 205 LYS A N 1
ATOM 1751 C CA . LYS A 1 205 ? 17.261 -16.590 -8.772 1.00 83.69 205 LYS A CA 1
ATOM 1752 C C . LYS A 1 205 ? 16.006 -17.436 -9.030 1.00 83.69 205 LYS A C 1
ATOM 1754 O O . LYS A 1 205 ? 15.852 -17.985 -10.119 1.00 83.69 205 LYS A O 1
ATOM 1759 N N . GLU A 1 206 ? 15.100 -17.514 -8.059 1.00 83.06 206 GLU A N 1
ATOM 1760 C CA . GLU A 1 206 ? 13.792 -18.166 -8.205 1.00 83.06 206 GLU A CA 1
ATOM 1761 C C . GLU A 1 206 ? 12.866 -17.341 -9.102 1.00 83.06 206 GLU A C 1
ATOM 1763 O O . GLU A 1 206 ? 12.050 -17.880 -9.851 1.00 83.06 206 GLU A O 1
ATOM 1768 N N . ILE A 1 207 ? 13.042 -16.018 -9.074 1.00 79.19 207 ILE A N 1
ATOM 1769 C CA . ILE A 1 207 ? 12.387 -15.082 -9.980 1.00 79.19 207 ILE A CA 1
ATOM 1770 C C . ILE A 1 207 ? 13.449 -14.242 -10.685 1.00 79.19 207 ILE A C 1
ATOM 1772 O O . ILE A 1 207 ? 14.452 -13.828 -10.110 1.00 79.19 207 ILE A O 1
ATOM 1776 N N . SER A 1 208 ? 13.216 -13.995 -11.970 1.00 69.44 208 SER A N 1
ATOM 1777 C CA . SER A 1 208 ? 14.130 -13.263 -12.846 1.00 69.44 208 SER A CA 1
ATOM 1778 C C . SER A 1 208 ? 13.654 -11.867 -13.225 1.00 69.44 208 SER A C 1
ATOM 1780 O O . SER A 1 208 ? 14.444 -11.048 -13.682 1.00 69.44 208 SER A O 1
ATOM 1782 N N . LYS A 1 209 ? 12.359 -11.602 -13.056 1.00 71.56 209 LYS A N 1
ATOM 1783 C CA . LYS A 1 209 ? 11.703 -10.354 -13.430 1.00 71.56 209 LYS A CA 1
ATOM 1784 C C . LYS A 1 209 ? 10.513 -10.101 -12.520 1.00 71.56 209 LYS A C 1
ATOM 1786 O O . LYS A 1 209 ? 9.727 -11.009 -12.254 1.00 71.56 209 LYS A O 1
ATOM 1791 N N . LEU A 1 210 ? 10.342 -8.856 -12.092 1.00 70.38 210 LEU A N 1
ATOM 1792 C CA . LEU A 1 210 ? 9.048 -8.408 -11.591 1.00 70.38 210 LEU A CA 1
ATOM 1793 C C . LEU A 1 210 ? 8.108 -8.278 -12.795 1.00 70.38 210 LEU A C 1
ATOM 1795 O O . LEU A 1 210 ? 8.538 -7.876 -13.874 1.00 70.38 210 LEU A O 1
ATOM 1799 N N . GLY A 1 211 ? 6.836 -8.648 -12.643 1.00 70.25 211 GLY A N 1
ATOM 1800 C CA . GLY A 1 211 ? 5.832 -8.607 -13.714 1.00 70.25 211 GLY A CA 1
ATOM 1801 C C . GLY A 1 211 ? 5.415 -7.187 -14.110 1.00 70.25 211 GLY A C 1
ATOM 1802 O O . GLY A 1 211 ? 4.227 -6.902 -14.164 1.00 70.25 211 GLY A O 1
ATOM 1803 N N . VAL A 1 212 ? 6.373 -6.291 -14.355 1.00 77.00 212 VAL A N 1
ATOM 1804 C CA . VAL A 1 212 ? 6.175 -4.859 -14.620 1.00 77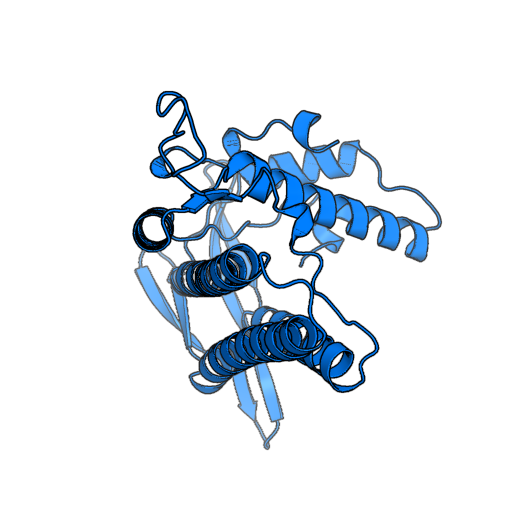.00 212 VAL A CA 1
ATOM 1805 C C . VAL A 1 212 ? 5.369 -4.627 -15.902 1.00 77.00 212 VAL A C 1
ATOM 1807 O O . VAL A 1 212 ? 4.623 -3.655 -16.001 1.00 77.00 212 VAL A O 1
ATOM 1810 N N . ASP A 1 213 ? 5.429 -5.572 -16.842 1.00 73.19 213 ASP A N 1
ATOM 1811 C CA . ASP A 1 213 ? 4.688 -5.530 -18.103 1.00 73.19 213 ASP A CA 1
ATOM 1812 C C . ASP A 1 213 ? 3.166 -5.436 -17.925 1.00 73.19 213 ASP A C 1
ATOM 1814 O O . ASP A 1 213 ? 2.477 -4.946 -18.820 1.00 73.19 213 ASP A O 1
ATOM 1818 N N . CYS A 1 214 ? 2.618 -5.869 -16.781 1.00 74.19 214 CYS A N 1
ATOM 1819 C CA . CYS A 1 214 ? 1.183 -5.756 -16.510 1.00 74.19 214 CYS A CA 1
ATOM 1820 C C . CYS A 1 214 ? 0.718 -4.301 -16.321 1.00 74.19 214 CYS A C 1
ATOM 1822 O O . CYS A 1 214 ? -0.476 -4.022 -16.424 1.00 74.19 214 CYS A O 1
ATOM 1824 N N . TYR A 1 215 ? 1.656 -3.371 -16.110 1.00 80.19 215 TYR A N 1
ATOM 1825 C CA . TYR A 1 215 ? 1.393 -1.937 -16.018 1.00 80.19 215 TYR A CA 1
ATOM 1826 C C . TYR A 1 215 ? 1.515 -1.214 -17.364 1.00 80.19 215 TYR A C 1
ATOM 1828 O O . TYR A 1 215 ? 1.176 -0.030 -17.450 1.00 80.19 215 TYR A O 1
ATOM 1836 N N . ASN A 1 216 ? 1.899 -1.912 -18.439 1.00 73.56 216 ASN A N 1
ATOM 1837 C CA . ASN A 1 216 ? 1.792 -1.370 -19.790 1.00 73.56 216 ASN A CA 1
ATOM 1838 C C . ASN A 1 216 ? 0.328 -0.980 -20.056 1.00 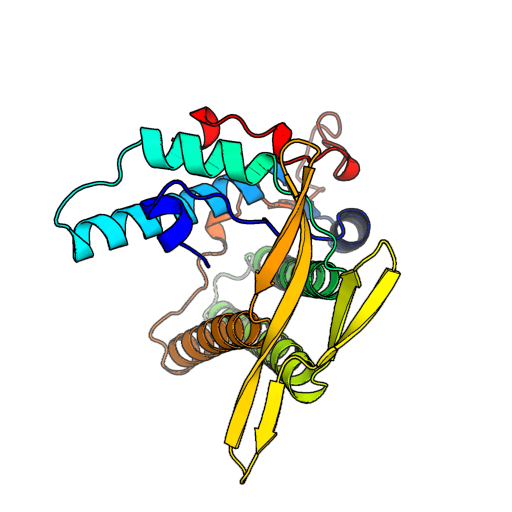73.56 216 ASN A C 1
ATOM 1840 O O . ASN A 1 216 ? -0.590 -1.748 -19.771 1.00 73.56 216 ASN A O 1
ATOM 1844 N N . ARG A 1 217 ? 0.090 0.212 -20.618 1.00 76.31 217 ARG A N 1
ATOM 1845 C CA . ARG A 1 217 ? -1.245 0.831 -20.812 1.00 76.31 217 ARG A CA 1
ATOM 1846 C C . ARG A 1 217 ? -1.912 1.382 -19.545 1.00 76.31 217 ARG A C 1
ATOM 1848 O O . ARG A 1 217 ? -2.904 2.104 -19.680 1.00 76.31 217 ARG A O 1
ATOM 1855 N N . ILE A 1 218 ? -1.385 1.091 -18.354 1.00 82.81 218 ILE A N 1
ATOM 1856 C CA . ILE A 1 218 ? -1.711 1.812 -17.112 1.00 82.81 218 ILE A CA 1
ATOM 1857 C C . ILE A 1 218 ? -0.753 2.996 -16.961 1.00 82.81 218 ILE A C 1
ATOM 1859 O O . ILE A 1 218 ? -1.203 4.111 -16.710 1.00 82.81 218 ILE A O 1
ATOM 1863 N N . ILE A 1 219 ? 0.541 2.762 -17.185 1.00 83.12 219 ILE A N 1
ATOM 1864 C CA . ILE A 1 219 ? 1.609 3.762 -17.143 1.00 83.12 219 ILE A CA 1
ATOM 1865 C C . ILE A 1 219 ? 2.210 3.883 -18.544 1.00 83.12 219 ILE A C 1
ATOM 1867 O O . ILE A 1 219 ? 2.709 2.910 -19.110 1.00 83.12 219 ILE A O 1
ATOM 1871 N N . ASN A 1 220 ? 2.155 5.080 -19.124 1.00 79.81 220 ASN A N 1
ATOM 1872 C CA . ASN A 1 220 ? 2.593 5.348 -20.493 1.00 79.81 220 ASN A CA 1
ATOM 1873 C C . ASN A 1 220 ? 3.639 6.464 -20.527 1.00 79.81 220 ASN A C 1
ATOM 1875 O O . ASN A 1 220 ? 3.556 7.420 -19.759 1.00 79.81 220 ASN A O 1
ATOM 1879 N N . LYS A 1 221 ? 4.586 6.393 -21.470 1.00 77.81 221 LYS A N 1
ATOM 1880 C CA . LYS A 1 221 ? 5.454 7.536 -21.784 1.00 77.81 221 LYS A CA 1
ATOM 1881 C C . LYS A 1 221 ? 4.637 8.634 -22.454 1.00 77.81 221 LYS A C 1
ATOM 1883 O O . LYS A 1 221 ? 3.920 8.362 -23.417 1.00 77.81 221 LYS A O 1
ATOM 1888 N N . ARG A 1 222 ? 4.798 9.880 -22.006 1.00 68.38 222 ARG A N 1
ATOM 1889 C CA . ARG A 1 222 ? 4.110 11.047 -22.587 1.00 68.38 222 ARG A CA 1
ATOM 1890 C C . ARG A 1 222 ? 4.420 11.241 -24.072 1.00 68.38 222 ARG A C 1
ATOM 1892 O O . ARG A 1 222 ? 3.542 11.655 -24.814 1.00 68.38 222 ARG A O 1
ATOM 1899 N N . SER A 1 223 ? 5.625 10.878 -24.517 1.00 61.03 223 SER A N 1
ATOM 1900 C CA . SER A 1 223 ? 6.030 10.935 -25.931 1.00 61.03 223 SER A CA 1
ATOM 1901 C C . SER A 1 223 ? 5.188 10.054 -26.861 1.00 61.03 223 SER A C 1
ATOM 1903 O O . SER A 1 223 ? 5.167 10.296 -28.061 1.00 61.03 223 SER A O 1
ATOM 1905 N N . ASN A 1 224 ? 4.510 9.035 -26.325 1.00 56.66 224 ASN A N 1
ATOM 1906 C CA . ASN A 1 224 ? 3.754 8.054 -27.106 1.00 56.66 224 ASN A CA 1
ATOM 1907 C C . ASN A 1 224 ? 2.247 8.362 -27.144 1.00 56.66 224 ASN A C 1
ATOM 1909 O O . ASN A 1 224 ? 1.464 7.536 -27.610 1.00 56.66 224 ASN A O 1
ATOM 1913 N N . ILE A 1 225 ? 1.825 9.518 -26.626 1.00 58.81 225 ILE A N 1
ATOM 1914 C CA . ILE A 1 225 ? 0.418 9.914 -26.546 1.00 58.81 225 ILE A CA 1
ATOM 1915 C C . ILE A 1 225 ? 0.164 10.954 -27.641 1.00 58.81 225 ILE A C 1
ATOM 1917 O O . ILE A 1 225 ? 0.533 12.114 -27.495 1.00 58.81 225 ILE A O 1
ATOM 1921 N N . SER A 1 226 ? -0.451 10.536 -28.754 1.00 47.09 226 SER A N 1
ATOM 1922 C CA . SER A 1 226 ? -0.740 11.410 -29.905 1.00 47.09 226 SER A CA 1
ATOM 1923 C C . SER A 1 226 ? -1.878 12.411 -29.662 1.00 47.09 226 SER A C 1
ATOM 1925 O O . SER A 1 226 ? -2.062 13.324 -30.460 1.00 47.09 226 SER A O 1
ATOM 1927 N N . HIS A 1 227 ? -2.622 12.266 -28.561 1.00 45.91 227 HIS A N 1
ATOM 1928 C CA . HIS A 1 227 ? -3.728 13.143 -28.179 1.00 45.91 227 HIS A CA 1
ATOM 1929 C C . HIS A 1 227 ? -3.657 13.443 -26.679 1.00 45.91 227 HIS A C 1
ATOM 1931 O O . HIS A 1 227 ? -3.965 12.591 -25.847 1.00 45.91 227 HIS A O 1
ATOM 1937 N N . LEU A 1 228 ? -3.236 14.662 -26.338 1.00 48.62 228 LEU A N 1
ATOM 1938 C CA . LEU A 1 228 ? -3.198 15.190 -24.967 1.00 48.62 228 LEU A CA 1
ATOM 1939 C C . LEU A 1 228 ? -4.602 15.410 -24.364 1.00 48.62 228 LEU A C 1
ATOM 1941 O O . LEU A 1 228 ? -4.711 15.723 -23.183 1.00 48.62 228 LEU A O 1
ATOM 1945 N N . ASP A 1 229 ? -5.667 15.193 -25.139 1.00 41.91 229 ASP A N 1
ATOM 1946 C CA . ASP A 1 229 ? -7.033 15.614 -24.804 1.00 41.91 229 ASP A CA 1
ATOM 1947 C C . ASP A 1 229 ? -7.760 14.726 -23.777 1.00 41.91 229 ASP A C 1
ATOM 1949 O O . ASP A 1 229 ? -8.843 15.077 -23.330 1.00 41.91 229 ASP A O 1
ATOM 1953 N N . ASN A 1 230 ? -7.166 13.603 -23.352 1.00 42.00 230 ASN A N 1
ATOM 1954 C CA . ASN A 1 230 ? -7.705 12.740 -22.287 1.00 42.00 230 ASN A CA 1
ATOM 1955 C C . ASN A 1 230 ? -6.691 12.515 -21.152 1.00 42.00 230 ASN A C 1
ATOM 1957 O O . ASN A 1 230 ? -6.599 11.427 -20.575 1.00 42.00 230 ASN A O 1
ATOM 1961 N N . LEU A 1 231 ? -5.897 13.538 -20.834 1.00 50.22 231 LEU A N 1
ATOM 1962 C CA . LEU A 1 231 ? -5.289 13.640 -19.513 1.00 50.22 231 LEU A CA 1
ATOM 1963 C C . LEU A 1 231 ? -6.428 13.905 -18.523 1.00 50.22 231 LEU A C 1
ATOM 1965 O O . LEU A 1 231 ? -6.813 15.052 -18.316 1.00 50.22 231 LEU A O 1
ATOM 1969 N N . GLU A 1 232 ? -7.003 12.853 -17.933 1.00 51.25 232 GLU A N 1
ATOM 1970 C CA . GLU A 1 232 ? -7.708 13.030 -16.663 1.00 51.25 232 GLU A CA 1
ATOM 1971 C C . GLU A 1 232 ? -6.714 13.735 -15.739 1.00 51.25 232 GLU A C 1
ATOM 1973 O O . GLU A 1 232 ? -5.673 13.170 -15.398 1.00 51.25 232 GLU A O 1
ATOM 1978 N N . GLU A 1 233 ? -6.981 15.008 -15.429 1.00 56.44 233 GLU A N 1
ATOM 1979 C CA . GLU A 1 233 ? -6.250 15.724 -14.394 1.00 56.44 233 GLU A CA 1
ATOM 1980 C C . GLU A 1 233 ? -6.257 14.814 -13.178 1.00 56.44 233 GLU A C 1
ATOM 1982 O O . GLU A 1 233 ? -7.306 14.441 -12.659 1.00 56.44 233 GLU A O 1
ATOM 1987 N N . LEU A 1 234 ? -5.067 14.394 -12.789 1.00 57.38 234 LEU A N 1
ATOM 1988 C CA . LEU A 1 234 ? -4.809 13.467 -11.699 1.00 57.38 234 LEU A CA 1
ATOM 1989 C C . LEU A 1 234 ? -5.489 13.893 -10.388 1.00 57.38 234 LEU A C 1
ATOM 1991 O O . LEU A 1 234 ? -5.856 13.055 -9.569 1.00 57.38 234 LEU A O 1
ATOM 1995 N N . ASP A 1 235 ? -5.743 15.194 -10.265 1.00 55.75 235 ASP A N 1
ATOM 1996 C CA . ASP A 1 235 ? -6.474 15.849 -9.184 1.00 55.75 235 ASP A CA 1
ATOM 1997 C C . ASP A 1 235 ? -7.983 15.509 -9.155 1.00 55.75 235 ASP A C 1
ATOM 1999 O O . ASP A 1 235 ? -8.674 15.871 -8.208 1.00 55.75 235 ASP A O 1
ATOM 2003 N N . LYS A 1 236 ? -8.514 14.801 -10.165 1.00 65.38 236 LYS A N 1
ATOM 2004 C CA . LYS A 1 236 ? -9.930 14.394 -10.274 1.00 65.38 236 LYS A CA 1
ATOM 2005 C C . LYS A 1 236 ? -10.190 12.934 -9.903 1.00 65.38 236 LYS A C 1
ATOM 2007 O O . LYS A 1 236 ? -11.345 12.498 -9.939 1.00 65.38 236 LYS A O 1
ATOM 2012 N N . PHE A 1 237 ? -9.160 12.149 -9.577 1.00 79.62 237 PHE A N 1
ATOM 2013 C CA . PHE A 1 237 ? -9.390 10.771 -9.147 1.00 79.62 237 PHE A CA 1
ATOM 2014 C C . PHE A 1 237 ? -10.091 10.748 -7.780 1.00 79.62 237 PHE A C 1
ATOM 2016 O O . PHE A 1 237 ? -9.563 11.240 -6.787 1.00 79.62 237 PHE A O 1
ATOM 2023 N N . SER A 1 238 ? -11.259 10.108 -7.732 1.00 83.19 238 SER A N 1
ATOM 2024 C CA . SER A 1 238 ? -11.971 9.754 -6.503 1.00 83.19 238 SER A CA 1
ATOM 2025 C C . SER A 1 238 ? -12.349 8.277 -6.565 1.00 83.19 238 SER A C 1
ATOM 2027 O O . SER A 1 238 ? -12.753 7.777 -7.620 1.00 83.19 238 SER A O 1
ATOM 2029 N N . LEU A 1 239 ? -12.239 7.578 -5.432 1.00 84.06 239 LEU A N 1
ATOM 2030 C CA . LEU A 1 239 ? -12.716 6.197 -5.299 1.00 84.06 239 LEU A CA 1
ATOM 2031 C C . LEU A 1 239 ? -14.222 6.088 -5.568 1.00 84.06 239 LEU A C 1
ATOM 2033 O O . LEU A 1 239 ? -14.672 5.064 -6.078 1.00 84.06 239 LEU A O 1
ATOM 2037 N N . GLU A 1 240 ? -14.981 7.151 -5.299 1.00 84.25 240 GLU A N 1
ATOM 2038 C CA . GLU A 1 240 ? -16.422 7.233 -5.558 1.00 84.25 240 GLU A CA 1
ATOM 2039 C C . GLU A 1 240 ? -16.764 7.077 -7.047 1.00 84.25 240 GLU A C 1
ATOM 2041 O O . GLU A 1 240 ? -17.837 6.588 -7.396 1.00 84.25 240 GLU A O 1
ATOM 2046 N N . ASN A 1 241 ? -15.826 7.427 -7.934 1.00 85.88 241 ASN A N 1
ATOM 2047 C CA . ASN A 1 241 ? -16.000 7.347 -9.385 1.00 85.88 241 ASN A CA 1
ATOM 2048 C C . ASN A 1 241 ? -15.748 5.936 -9.953 1.00 85.88 241 ASN A C 1
ATOM 2050 O O . ASN A 1 241 ? -15.920 5.708 -11.159 1.00 85.88 241 ASN A O 1
ATOM 2054 N N . ILE A 1 242 ? -15.308 4.983 -9.123 1.00 88.62 242 ILE A N 1
ATOM 2055 C CA . ILE A 1 242 ? -15.150 3.581 -9.518 1.00 88.62 242 ILE A CA 1
ATOM 2056 C C . ILE A 1 242 ? -16.494 2.873 -9.353 1.00 88.62 242 ILE A C 1
ATOM 2058 O O . ILE A 1 242 ? -17.062 2.807 -8.263 1.00 88.62 242 ILE A O 1
ATOM 2062 N N . LYS A 1 243 ? -16.988 2.307 -10.453 1.00 89.62 243 LYS A N 1
ATOM 2063 C CA . LYS A 1 243 ? -18.223 1.528 -10.469 1.00 89.62 243 LYS A CA 1
ATOM 2064 C C . LYS A 1 243 ? -17.948 0.090 -10.038 1.00 89.62 243 LYS A C 1
ATOM 2066 O O . LYS A 1 243 ? -16.912 -0.470 -10.388 1.00 89.62 243 LYS A O 1
ATOM 2071 N N . ILE A 1 244 ? -18.870 -0.530 -9.306 1.00 89.69 244 ILE A N 1
ATOM 2072 C CA . ILE A 1 244 ? -18.698 -1.912 -8.834 1.00 89.69 244 ILE A CA 1
ATOM 2073 C C . ILE A 1 244 ? -18.634 -2.911 -9.998 1.00 89.69 244 ILE A C 1
ATOM 2075 O O . ILE A 1 244 ? -17.913 -3.904 -9.928 1.00 89.69 244 ILE A O 1
ATOM 2079 N N . GLU A 1 245 ? -19.304 -2.612 -11.110 1.00 90.81 245 GLU A N 1
ATOM 2080 C CA . GLU A 1 245 ? -19.236 -3.384 -12.353 1.00 90.81 245 GLU A CA 1
ATOM 2081 C C . GLU A 1 245 ? -17.826 -3.387 -12.947 1.00 90.81 245 GLU A C 1
ATOM 2083 O O . GLU A 1 245 ? -17.429 -4.363 -13.577 1.00 90.81 245 GLU A O 1
ATOM 2088 N N . ASP A 1 246 ? -17.042 -2.330 -12.704 1.00 88.12 246 ASP A N 1
ATOM 2089 C CA . ASP A 1 246 ? -15.651 -2.276 -13.141 1.00 88.12 246 ASP A CA 1
ATOM 2090 C C . ASP A 1 246 ? -14.771 -3.241 -12.332 1.00 88.12 246 ASP A C 1
ATOM 2092 O O . ASP A 1 246 ? -13.657 -3.502 -12.778 1.00 88.12 246 ASP A O 1
ATOM 2096 N N . LEU A 1 247 ? -15.228 -3.765 -11.181 1.00 88.44 247 LEU A N 1
ATOM 2097 C CA . LEU A 1 247 ? -14.470 -4.614 -10.245 1.00 88.44 247 LEU A CA 1
ATOM 2098 C C . LEU A 1 247 ? -14.842 -6.106 -10.284 1.00 88.44 247 LEU A C 1
ATOM 2100 O O . LEU A 1 247 ? -14.010 -6.930 -9.893 1.00 88.44 247 LEU A O 1
ATOM 2104 N N . LEU A 1 248 ? -16.056 -6.443 -10.728 1.00 87.38 248 LEU A N 1
ATOM 2105 C CA . LEU A 1 248 ? -16.570 -7.819 -10.836 1.00 87.38 248 LEU A CA 1
ATOM 2106 C C . LEU A 1 248 ? -16.201 -8.495 -12.169 1.00 87.38 248 LEU A C 1
ATOM 2108 O O . LEU A 1 248 ? -16.415 -9.729 -12.237 1.00 87.38 248 LEU A O 1
#

Sequence (248 aa):
MRIDKIIKGGGAYIILPDFKKLNEICFELKLNINFKKFFITGIKNLIKFANEKNVEMYNKALNKEKIIIWFENTKEIEANLPSFREDNTFLITEFLKFYDKIVNNNGMNDTKYYIDQQELILNYLEKNIEYIQNRIDNNLTKIERDNKIINEEICFQKRKKIFPRIINLDIEYKNEKHQMKFVPYLIYEDLLEIFLYNMELIKNKEISKLGVDCYNRIINKRSNISHLDNLEELDKFSLENIKIEDLL

Radius of gyration: 19.69 Å; chains: 1; bounding box: 47×42×59 Å

Foldseek 3Di:
DPLVCLLQLHEDEDQAADLVLVVVLCVVLLKAFPVLVVVLVVLLVSLVVSQVVCCVVPVDGRDLVSNVSHLVQHQQKDFFFPQSNHLVNVLVSLVSVLLSVLVVLVPDPDPVSLVVQLVSLLVSLVVNLVVLVVVLVVQWTWGDDPNDTDIDGLWDDDPNDIGGDWDWTWIGGPNDTDTDTDRVVVVSVVSNCVSVVVNVCSVVVVDRHDVSVVCVVRMDRNVPDPDPPPRPPSVPDGSVPRDSVSND

Secondary structure (DSSP, 8-state):
--HHHHHHT---------HHHHHHHHHHTTEEE-HHHHHHHHHHHHHHHHHHHHHHHHSSPPPHHHHHHHHHHHHTEEE--HHHHHHHHHHHHHHHHHHHHHHHHTT--SHHHHHHHHHHHHHHHHHHHHHHHHHHHHTEEEEEETTEEEEEESEEEETTEEEEPPEEEEEEETTEEEEEEE-HHHHHHHHHHHHHHHHHHHHTTS-S---GGGGBTTEEEGGG-S-GGG---GGG--GGG--GGGT-

pLDDT: mean 87.36, std 12.85, range [41.91, 98.44]